Protein AF-A0A838PSE2-F1 (afdb_monomer_lite)

Structure (mmCIF, N/CA/C/O backbone):
data_AF-A0A838PSE2-F1
#
_entry.id   AF-A0A838PSE2-F1
#
loop_
_atom_site.group_PDB
_atom_site.id
_atom_site.type_symbol
_atom_site.label_atom_id
_atom_site.label_alt_id
_atom_site.label_comp_id
_atom_site.label_asym_id
_atom_site.label_entity_id
_atom_site.label_seq_id
_atom_site.pdbx_PDB_ins_code
_atom_site.Cartn_x
_atom_site.Cartn_y
_atom_site.Cartn_z
_atom_site.occupancy
_atom_site.B_iso_or_equiv
_atom_site.auth_seq_id
_atom_site.auth_comp_id
_atom_site.auth_asym_id
_atom_site.auth_atom_id
_atom_site.pdbx_PDB_model_num
ATOM 1 N N . THR A 1 1 ? -9.319 7.424 -13.915 1.00 86.25 1 THR A N 1
ATOM 2 C CA . THR A 1 1 ? -8.670 8.728 -14.151 1.00 86.25 1 THR A CA 1
ATOM 3 C C . THR A 1 1 ? -7.560 8.567 -15.158 1.00 86.25 1 THR A C 1
ATOM 5 O O . THR A 1 1 ? -6.851 7.574 -15.085 1.00 86.25 1 THR A O 1
ATOM 8 N N . GLU A 1 2 ? -7.413 9.503 -16.089 1.00 88.88 2 GLU A N 1
ATOM 9 C CA . GLU A 1 2 ? -6.312 9.519 -17.062 1.00 88.88 2 GLU A CA 1
ATOM 10 C C . GLU A 1 2 ? -5.085 10.245 -16.494 1.00 88.88 2 GLU A C 1
ATOM 12 O O . GLU A 1 2 ? -5.218 11.287 -15.852 1.00 88.88 2 GLU A O 1
ATOM 17 N N . ILE A 1 3 ? -3.897 9.669 -16.680 1.00 84.50 3 ILE A N 1
ATOM 18 C CA . ILE A 1 3 ? -2.606 10.174 -16.205 1.00 84.50 3 ILE A CA 1
ATOM 19 C C . ILE A 1 3 ? -1.562 9.912 -17.298 1.00 84.50 3 ILE A C 1
ATOM 21 O O . ILE A 1 3 ? -1.081 8.788 -17.459 1.00 84.50 3 ILE A O 1
ATOM 25 N N . GLY A 1 4 ? -1.198 10.953 -18.050 1.00 83.69 4 GLY A N 1
ATOM 26 C CA . GLY A 1 4 ? -0.350 10.798 -19.235 1.00 83.69 4 GLY A CA 1
ATOM 27 C C . GLY A 1 4 ? -1.018 9.872 -20.253 1.00 83.69 4 GLY A C 1
ATOM 28 O O . GLY A 1 4 ? -2.165 10.101 -20.618 1.00 83.69 4 GLY A O 1
ATOM 29 N N . ASP A 1 5 ? -0.333 8.791 -20.633 1.00 85.81 5 ASP A N 1
ATOM 30 C CA . ASP A 1 5 ? -0.838 7.818 -21.614 1.00 85.81 5 ASP A CA 1
ATOM 31 C C . ASP A 1 5 ? -1.526 6.604 -20.956 1.00 85.81 5 ASP A C 1
ATOM 33 O O . ASP A 1 5 ? -1.701 5.561 -21.589 1.00 85.81 5 ASP A O 1
ATOM 37 N N . TYR A 1 6 ? -1.894 6.713 -19.676 1.00 88.56 6 TYR A N 1
ATOM 38 C CA . TYR A 1 6 ? -2.521 5.635 -18.915 1.00 88.56 6 TYR A CA 1
ATOM 39 C C . TYR A 1 6 ? -3.868 6.048 -18.326 1.00 88.56 6 TYR A C 1
ATOM 41 O O . TYR A 1 6 ? -4.034 7.139 -17.792 1.00 88.56 6 TYR A O 1
ATOM 49 N N . VAL A 1 7 ? -4.813 5.117 -18.331 1.00 92.25 7 VAL A N 1
ATOM 50 C CA . VAL A 1 7 ? -6.034 5.144 -17.532 1.00 92.25 7 VAL A CA 1
ATOM 51 C C . VAL A 1 7 ? -5.787 4.320 -16.274 1.00 92.25 7 VAL A C 1
ATOM 53 O O . VAL A 1 7 ? -5.527 3.121 -16.351 1.00 92.25 7 VAL A O 1
ATOM 56 N N . VAL A 1 8 ? -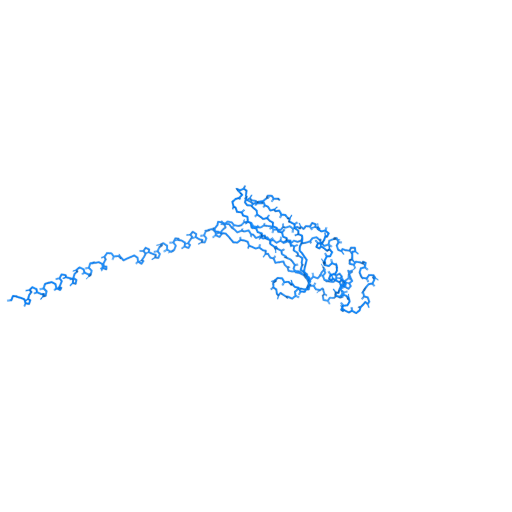5.894 4.959 -15.112 1.00 92.19 8 VAL A N 1
ATOM 57 C CA . VAL A 1 8 ? -5.807 4.323 -13.794 1.00 92.19 8 VAL A CA 1
ATOM 58 C C . VAL A 1 8 ? -7.203 4.213 -13.195 1.00 92.19 8 VAL A C 1
ATOM 60 O O . VAL A 1 8 ? -7.911 5.215 -13.043 1.00 92.19 8 VAL A O 1
ATOM 63 N N . THR A 1 9 ? -7.590 3.001 -12.818 1.00 93.56 9 THR A N 1
ATOM 64 C CA . THR A 1 9 ? -8.878 2.694 -12.197 1.00 93.56 9 THR A CA 1
ATOM 65 C C . THR A 1 9 ? -8.654 2.153 -10.793 1.00 93.56 9 THR A C 1
ATOM 67 O O . THR A 1 9 ? -8.035 1.105 -10.615 1.00 93.56 9 THR A O 1
ATOM 70 N N . TYR A 1 10 ? -9.189 2.851 -9.791 1.00 93.25 10 TYR A N 1
ATOM 71 C CA . TYR A 1 10 ? -9.231 2.348 -8.421 1.00 93.25 10 TYR A CA 1
ATOM 72 C C . TYR A 1 10 ? -10.256 1.220 -8.315 1.00 93.25 10 TYR A C 1
ATOM 74 O O . TYR A 1 10 ? -11.422 1.422 -8.649 1.00 93.25 10 TYR A O 1
ATOM 82 N N . ARG A 1 11 ? -9.807 0.024 -7.918 1.00 94.19 11 ARG A N 1
ATOM 83 C CA . ARG A 1 11 ? -10.651 -1.175 -7.841 1.00 94.19 11 ARG A CA 1
ATOM 84 C C . ARG A 1 11 ? -11.221 -1.360 -6.446 1.00 94.19 11 ARG A C 1
ATOM 86 O O . ARG A 1 11 ? -12.433 -1.436 -6.295 1.00 94.19 11 ARG A O 1
ATOM 93 N N . GLU A 1 12 ? -10.343 -1.443 -5.454 1.00 93.62 12 GLU A N 1
ATOM 94 C CA . GLU A 1 12 ? -10.715 -1.711 -4.065 1.00 93.62 12 GLU A CA 1
ATOM 95 C C . GLU A 1 12 ? -9.606 -1.272 -3.098 1.00 93.62 12 GLU A C 1
ATOM 97 O O . GLU A 1 12 ? -8.425 -1.283 -3.474 1.00 93.62 12 GLU A O 1
ATOM 102 N N . PRO A 1 13 ? -9.947 -0.894 -1.852 1.00 95.00 13 PRO A N 1
ATOM 103 C CA . PRO A 1 13 ? -8.965 -0.735 -0.791 1.00 95.00 13 PRO A CA 1
ATOM 104 C C . PRO A 1 13 ? -8.444 -2.098 -0.336 1.00 95.00 13 PRO A C 1
ATOM 106 O O . PRO A 1 13 ? -9.158 -3.100 -0.316 1.00 95.00 13 PRO A O 1
ATOM 109 N N . THR A 1 14 ? -7.216 -2.113 0.159 1.00 94.38 14 THR A N 1
ATOM 110 C CA . THR A 1 14 ? -6.662 -3.256 0.885 1.00 94.38 14 THR A CA 1
ATOM 111 C C . THR A 1 14 ? -6.369 -2.858 2.318 1.00 94.38 14 THR A C 1
ATOM 113 O O . THR A 1 14 ? -5.912 -1.745 2.574 1.00 94.38 14 THR A O 1
ATOM 116 N N . ALA A 1 15 ? -6.574 -3.782 3.246 1.00 94.19 15 ALA A N 1
ATOM 117 C CA . ALA A 1 15 ? -6.211 -3.610 4.642 1.00 94.19 15 ALA A CA 1
ATOM 118 C C . ALA A 1 15 ? -5.579 -4.909 5.144 1.00 94.19 15 ALA A C 1
ATOM 120 O O . ALA A 1 15 ? -6.105 -5.987 4.864 1.00 94.19 15 ALA A O 1
ATOM 121 N N . ARG A 1 16 ? -4.449 -4.813 5.843 1.00 93.38 16 ARG A N 1
ATOM 122 C CA . ARG A 1 16 ? -3.755 -5.953 6.451 1.00 93.38 16 ARG A CA 1
ATOM 123 C C . ARG A 1 16 ? -3.427 -5.650 7.902 1.00 93.38 16 ARG A C 1
ATOM 125 O O . ARG A 1 16 ? -3.192 -4.496 8.260 1.00 93.38 16 ARG A O 1
ATOM 132 N N . PHE A 1 17 ? -3.424 -6.700 8.712 1.00 93.81 17 PHE A N 1
ATOM 133 C CA . PHE A 1 17 ? -3.120 -6.647 10.133 1.00 93.81 17 PHE A CA 1
ATOM 134 C C . PHE A 1 17 ? -2.046 -7.686 10.445 1.00 93.81 17 PHE A C 1
ATOM 136 O O . PHE A 1 17 ? -2.265 -8.864 10.177 1.00 93.81 17 PHE A O 1
ATOM 143 N N . LEU A 1 18 ? -0.904 -7.244 10.980 1.00 91.75 18 LEU A N 1
ATOM 144 C CA . LEU A 1 18 ? 0.265 -8.084 11.298 1.00 91.75 18 LEU A CA 1
ATOM 145 C C . LEU A 1 18 ? 0.819 -8.910 10.111 1.00 91.75 18 LEU A C 1
ATOM 147 O O . LEU A 1 18 ? 1.479 -9.921 10.322 1.00 91.75 18 LEU A O 1
ATOM 151 N N . ASP A 1 19 ? 0.546 -8.487 8.875 1.00 91.00 19 ASP A N 1
ATOM 152 C CA . ASP A 1 19 ? 0.923 -9.180 7.631 1.00 91.00 19 ASP A CA 1
ATOM 153 C C . ASP A 1 19 ? 1.300 -8.147 6.558 1.00 91.00 19 ASP A C 1
ATOM 155 O O . ASP A 1 19 ? 0.662 -8.025 5.510 1.00 91.00 19 ASP A O 1
ATOM 159 N N . ASP A 1 20 ? 2.273 -7.285 6.854 1.00 90.06 20 ASP A N 1
ATOM 160 C CA . ASP A 1 20 ? 2.724 -6.292 5.883 1.00 90.06 20 ASP A CA 1
ATOM 161 C C . ASP A 1 20 ? 3.529 -6.958 4.751 1.00 90.06 20 ASP A C 1
ATOM 163 O O . ASP A 1 20 ? 4.348 -7.848 4.975 1.00 90.06 20 ASP A O 1
ATOM 167 N N . ARG A 1 21 ? 3.313 -6.521 3.502 1.00 84.50 21 ARG A N 1
ATOM 168 C CA . ARG A 1 21 ? 3.959 -7.130 2.319 1.00 84.50 21 ARG A CA 1
ATOM 169 C C . ARG A 1 21 ? 5.483 -6.953 2.330 1.00 84.50 21 ARG A C 1
ATOM 171 O O . ARG A 1 21 ? 6.199 -7.736 1.715 1.00 84.50 21 ARG A O 1
ATOM 178 N N . SER A 1 22 ? 5.956 -5.889 2.967 1.00 84.31 22 SER A N 1
ATOM 179 C CA . SER A 1 22 ? 7.355 -5.464 2.988 1.00 84.31 22 SER A CA 1
ATOM 180 C C . SER A 1 22 ? 8.197 -6.157 4.067 1.00 84.31 22 SER A C 1
ATOM 182 O O . SER A 1 22 ? 9.417 -6.011 4.052 1.00 84.31 22 SER A O 1
ATOM 184 N N . GLY A 1 23 ? 7.574 -6.905 4.983 1.00 87.50 23 GLY A N 1
ATOM 185 C CA . GLY A 1 23 ? 8.242 -7.536 6.119 1.00 87.50 23 GLY A CA 1
ATOM 186 C C . GLY A 1 23 ? 8.840 -6.539 7.118 1.00 87.50 23 GLY A C 1
ATOM 187 O O . GLY A 1 23 ? 9.831 -6.857 7.772 1.00 87.50 23 GLY A O 1
ATOM 188 N N . THR A 1 24 ? 8.286 -5.330 7.228 1.00 86.00 24 THR A N 1
ATOM 189 C CA . THR A 1 24 ? 8.789 -4.293 8.143 1.00 86.00 24 THR A CA 1
ATOM 190 C C . THR A 1 24 ? 8.328 -4.502 9.583 1.00 86.00 24 THR A C 1
ATOM 192 O O . THR A 1 24 ? 8.845 -3.852 10.490 1.00 86.00 24 THR A O 1
ATOM 195 N N . GLY A 1 25 ? 7.352 -5.387 9.809 1.00 89.56 25 GLY A N 1
ATOM 196 C CA . GLY A 1 25 ? 6.721 -5.588 11.110 1.00 89.56 25 GLY A CA 1
ATOM 197 C C . GLY A 1 25 ? 5.635 -4.552 11.400 1.00 89.56 25 GLY A C 1
ATOM 198 O O . GLY A 1 25 ? 5.321 -4.299 12.565 1.00 89.56 25 GLY A O 1
ATOM 199 N N . ALA A 1 26 ? 5.071 -3.924 10.362 1.00 91.50 26 ALA A N 1
ATOM 200 C CA . ALA A 1 26 ? 4.006 -2.947 10.539 1.00 91.50 26 ALA A CA 1
ATOM 201 C C . ALA A 1 26 ? 2.731 -3.636 11.055 1.00 91.50 26 ALA A C 1
ATOM 203 O O . ALA A 1 26 ? 2.240 -4.582 10.435 1.00 91.50 26 ALA A O 1
ATOM 204 N N . PRO A 1 27 ? 2.139 -3.167 12.169 1.00 92.38 27 PRO A N 1
ATOM 205 C CA . PRO A 1 27 ? 0.933 -3.787 12.698 1.00 92.38 27 PRO A CA 1
ATOM 206 C C . PRO A 1 27 ? -0.282 -3.576 11.796 1.00 92.38 27 PRO A C 1
ATOM 208 O O . PRO A 1 27 ? -1.166 -4.431 11.764 1.00 92.38 27 PRO A O 1
ATOM 211 N N . ILE A 1 28 ? -0.341 -2.457 11.069 1.00 94.12 28 ILE A N 1
ATOM 212 C CA . ILE A 1 28 ? -1.445 -2.132 10.168 1.00 94.12 28 ILE A CA 1
ATOM 213 C C . ILE A 1 28 ? -0.890 -1.626 8.842 1.00 94.12 28 ILE A C 1
ATOM 215 O O . ILE A 1 28 ? -0.058 -0.719 8.811 1.00 94.12 28 ILE A O 1
ATOM 219 N N . THR A 1 29 ? -1.431 -2.149 7.747 1.00 95.00 29 THR A N 1
ATOM 220 C CA . THR A 1 29 ? -1.131 -1.678 6.394 1.00 95.00 29 THR A CA 1
ATOM 221 C C . THR A 1 29 ? -2.428 -1.374 5.664 1.00 95.00 29 THR A C 1
ATOM 223 O O . THR A 1 29 ? -3.308 -2.229 5.565 1.00 95.00 29 THR A O 1
ATOM 226 N N . PHE A 1 30 ? -2.528 -0.176 5.099 1.00 95.00 30 PHE A N 1
ATOM 227 C CA . PHE A 1 30 ? -3.623 0.210 4.213 1.00 95.00 30 PHE A CA 1
ATOM 228 C C . PHE A 1 30 ? -3.097 0.445 2.809 1.00 95.00 30 PHE A C 1
ATOM 230 O O . PHE A 1 30 ? -2.027 1.011 2.626 1.00 95.00 30 PHE A O 1
ATOM 237 N N . GLY A 1 31 ? -3.846 0.033 1.800 1.00 94.31 31 GLY A N 1
ATOM 238 C CA . GLY A 1 31 ? -3.426 0.163 0.414 1.00 94.31 31 GLY A CA 1
ATOM 239 C C . GLY A 1 31 ? -4.600 0.164 -0.541 1.00 94.31 31 GLY A C 1
ATOM 240 O O . GLY A 1 31 ? -5.750 0.321 -0.132 1.00 94.31 31 GLY A O 1
ATOM 241 N N . ALA A 1 32 ? -4.297 -0.019 -1.815 1.00 95.12 32 ALA A N 1
ATOM 242 C CA . ALA A 1 32 ? -5.292 -0.066 -2.870 1.00 95.12 32 ALA A CA 1
ATOM 243 C C . ALA A 1 32 ? -4.861 -1.029 -3.969 1.00 95.12 32 ALA A C 1
ATOM 245 O O . ALA A 1 32 ? -3.672 -1.155 -4.244 1.00 95.12 32 ALA A O 1
ATOM 246 N N . VAL A 1 33 ? -5.835 -1.639 -4.638 1.00 94.88 33 VAL A N 1
ATOM 247 C CA . VAL A 1 33 ? -5.632 -2.330 -5.912 1.00 94.88 33 VAL A CA 1
ATOM 248 C C . VAL A 1 33 ? -6.027 -1.383 -7.036 1.00 94.88 33 VAL A C 1
ATOM 250 O O . VAL A 1 33 ? -7.151 -0.872 -7.079 1.00 94.88 33 VAL A O 1
ATOM 253 N N . LEU A 1 34 ? -5.094 -1.140 -7.949 1.00 94.56 34 LEU A N 1
ATOM 254 C CA . LEU A 1 34 ? -5.226 -0.190 -9.044 1.00 94.56 34 LEU A CA 1
ATOM 255 C C . LEU A 1 34 ? -5.003 -0.918 -10.357 1.00 94.56 34 LEU A C 1
ATOM 257 O O . LEU A 1 34 ? -3.992 -1.585 -10.545 1.00 94.56 34 LEU A O 1
ATOM 261 N N . ASP A 1 35 ? -5.957 -0.786 -11.263 1.00 94.31 35 ASP A N 1
ATOM 262 C CA . ASP A 1 35 ? -5.886 -1.350 -12.603 1.00 94.31 35 ASP A CA 1
ATOM 263 C C . ASP A 1 35 ? -5.430 -0.250 -13.558 1.00 94.31 35 ASP A C 1
ATOM 265 O O . ASP A 1 35 ? -6.092 0.784 -13.681 1.00 94.31 35 ASP A O 1
ATOM 269 N N . VAL A 1 36 ? -4.274 -0.444 -14.183 1.00 92.31 36 VAL A N 1
ATOM 270 C CA . VAL A 1 36 ? -3.650 0.531 -15.073 1.00 92.31 36 VAL A CA 1
ATOM 271 C C . VAL A 1 36 ? -3.668 -0.022 -16.484 1.00 92.31 36 VAL A C 1
ATOM 273 O O . VAL A 1 36 ? -3.222 -1.142 -16.735 1.00 92.31 36 VAL A O 1
ATOM 276 N N . ARG A 1 37 ? -4.173 0.776 -17.420 1.00 91.94 37 ARG A N 1
ATOM 277 C CA . ARG A 1 37 ? -4.247 0.427 -18.837 1.00 91.94 37 ARG A CA 1
ATOM 278 C C . ARG A 1 37 ? -3.712 1.571 -19.681 1.00 91.94 37 ARG A C 1
ATOM 280 O O . ARG A 1 37 ? -4.045 2.717 -19.403 1.00 91.94 37 ARG A O 1
ATOM 287 N N . ASN A 1 38 ? -2.926 1.290 -20.712 1.00 89.19 38 ASN A N 1
ATOM 288 C CA . ASN A 1 38 ? -2.546 2.318 -21.684 1.00 89.19 38 ASN A CA 1
ATOM 289 C C . ASN A 1 38 ? -3.784 2.809 -22.468 1.00 89.19 38 ASN A C 1
ATOM 291 O O . ASN A 1 38 ? -4.741 2.053 -22.652 1.00 89.19 38 ASN A O 1
ATOM 295 N N . LEU A 1 39 ? -3.785 4.053 -22.950 1.00 87.00 39 LEU A N 1
ATOM 296 C CA . LEU A 1 39 ? -4.849 4.588 -23.813 1.00 87.00 39 LEU A CA 1
ATOM 297 C C . LEU A 1 39 ? -5.076 3.743 -25.081 1.00 87.00 39 LEU A C 1
ATOM 299 O O . LEU A 1 39 ? -6.212 3.618 -25.531 1.00 87.00 39 LEU A O 1
ATOM 303 N N . ASN A 1 40 ? -4.027 3.102 -25.602 1.00 84.75 40 ASN A N 1
ATOM 304 C CA . ASN A 1 40 ? -4.094 2.218 -26.768 1.00 84.75 40 ASN A CA 1
ATOM 305 C C . ASN A 1 40 ? -4.701 0.838 -26.449 1.00 84.75 40 ASN A C 1
ATOM 307 O O . ASN A 1 40 ? -5.076 0.102 -27.358 1.00 84.75 40 ASN A O 1
ATOM 311 N N . GLY A 1 41 ? -4.809 0.478 -25.164 1.00 82.69 41 GLY A N 1
ATOM 312 C CA . GLY A 1 41 ? -5.412 -0.774 -24.695 1.00 82.69 41 GLY A CA 1
ATOM 313 C C . GLY A 1 41 ? -4.552 -2.036 -24.844 1.00 82.69 41 GLY A C 1
ATOM 314 O O . GLY A 1 41 ? -5.024 -3.118 -24.504 1.00 82.69 41 GLY A O 1
ATOM 315 N N . ASP A 1 42 ? -3.316 -1.908 -25.315 1.00 85.50 42 ASP A N 1
ATOM 316 C CA . ASP A 1 42 ? -2.349 -2.991 -25.530 1.00 85.50 42 ASP A CA 1
ATOM 317 C C . ASP A 1 42 ? -1.662 -3.456 -24.239 1.00 85.50 42 ASP A C 1
ATOM 319 O O . ASP A 1 42 ? -1.424 -4.649 -24.048 1.00 85.50 42 ASP A O 1
ATOM 323 N N . GLU A 1 43 ? -1.385 -2.528 -23.325 1.00 85.62 43 GLU A N 1
ATOM 324 C CA . GLU A 1 43 ? -0.780 -2.823 -22.030 1.00 85.62 43 GLU A CA 1
ATOM 325 C C . GLU A 1 43 ? -1.782 -2.671 -20.884 1.00 85.62 43 GLU A C 1
ATOM 327 O O . GLU A 1 43 ? -2.467 -1.650 -20.748 1.00 85.62 43 GLU A O 1
ATOM 332 N N . ARG A 1 44 ? -1.820 -3.685 -20.012 1.00 90.12 44 ARG A N 1
ATOM 333 C CA . ARG A 1 44 ? -2.577 -3.672 -18.760 1.00 90.12 44 ARG A CA 1
ATOM 334 C C . ARG A 1 44 ? -1.776 -4.318 -17.641 1.00 90.12 44 ARG A C 1
ATOM 336 O O . ARG A 1 44 ? -1.222 -5.402 -17.815 1.00 90.12 44 ARG A O 1
ATOM 343 N N . PHE A 1 45 ? -1.738 -3.667 -16.488 1.00 91.12 45 PHE A N 1
ATOM 344 C CA . PHE A 1 45 ? -1.070 -4.173 -15.295 1.00 91.12 45 PHE A CA 1
ATOM 345 C C . PHE A 1 45 ? -1.740 -3.646 -14.026 1.00 91.12 45 PHE A C 1
ATOM 347 O O . PHE A 1 45 ? -2.439 -2.635 -14.043 1.00 91.12 45 PHE A O 1
ATOM 354 N N . THR A 1 46 ? -1.506 -4.339 -12.916 1.00 93.56 46 THR A N 1
ATOM 355 C CA . THR A 1 46 ? -2.040 -3.962 -11.605 1.00 93.56 46 THR A CA 1
ATOM 356 C C . THR A 1 46 ? -0.943 -3.326 -10.763 1.00 93.56 46 THR A C 1
ATOM 358 O O . THR A 1 46 ? 0.157 -3.871 -10.691 1.00 93.56 46 THR A O 1
ATOM 361 N N . LEU A 1 47 ? -1.257 -2.214 -10.099 1.00 93.31 47 LEU A N 1
ATOM 362 C CA . LEU A 1 47 ? -0.438 -1.621 -9.044 1.00 93.31 47 LEU A CA 1
ATOM 363 C C . LEU A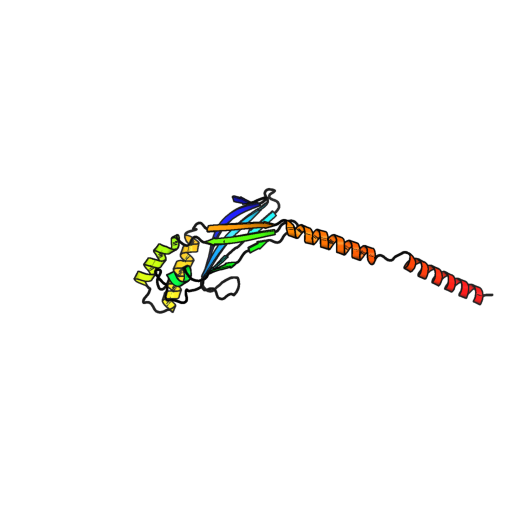 1 47 ? -1.137 -1.787 -7.695 1.00 93.31 47 LEU A C 1
ATOM 365 O O . LEU A 1 47 ? -2.355 -1.656 -7.587 1.00 93.31 47 LEU A O 1
ATOM 369 N N . ASN A 1 48 ? -0.358 -2.068 -6.662 1.00 94.94 48 ASN A N 1
ATOM 370 C CA . ASN A 1 48 ? -0.810 -2.360 -5.313 1.00 94.94 48 ASN A CA 1
ATOM 371 C C . ASN A 1 48 ? -0.066 -1.500 -4.279 1.00 94.94 48 ASN A C 1
ATOM 373 O O . ASN A 1 48 ? 0.560 -2.071 -3.375 1.00 94.94 48 ASN A O 1
ATOM 377 N N . PRO A 1 49 ? -0.081 -0.158 -4.401 1.00 95.00 49 PRO A N 1
ATOM 378 C CA . PRO A 1 49 ? 0.598 0.699 -3.443 1.00 95.00 49 PRO A CA 1
ATOM 379 C C . PRO A 1 49 ? -0.004 0.524 -2.051 1.00 95.00 49 PRO A C 1
ATOM 381 O O . PRO A 1 49 ? -1.206 0.274 -1.893 1.00 95.00 49 PRO A O 1
ATOM 384 N N . SER A 1 50 ? 0.831 0.691 -1.034 1.00 94.56 50 SER A N 1
ATOM 385 C CA . SER A 1 50 ? 0.404 0.584 0.354 1.00 94.56 50 SER A CA 1
ATOM 386 C C . SER A 1 50 ? 1.082 1.615 1.238 1.00 94.56 50 SER A C 1
ATOM 388 O O . SER A 1 50 ? 1.971 2.355 0.823 1.00 94.56 50 SER A O 1
ATOM 390 N N . ARG A 1 51 ? 0.582 1.707 2.460 1.00 94.38 51 ARG A N 1
ATOM 391 C CA . ARG A 1 51 ? 1.098 2.559 3.506 1.00 94.38 51 ARG A CA 1
ATOM 392 C C . ARG A 1 51 ? 1.025 1.814 4.826 1.00 94.38 51 ARG A C 1
ATOM 394 O O . ARG A 1 51 ? -0.058 1.411 5.261 1.00 94.38 51 ARG A O 1
ATOM 401 N N . ASN A 1 52 ? 2.181 1.646 5.437 1.00 94.25 52 ASN A N 1
ATOM 402 C CA . ASN A 1 52 ? 2.371 1.035 6.738 1.00 94.25 52 ASN A CA 1
ATOM 403 C C . ASN A 1 52 ? 2.166 2.057 7.858 1.00 94.25 52 ASN A C 1
ATOM 405 O O . ASN A 1 52 ? 2.596 3.206 7.744 1.00 94.25 52 ASN A O 1
ATOM 409 N N . TYR A 1 53 ? 1.526 1.631 8.946 1.00 92.69 53 TYR A N 1
ATOM 410 C CA . TYR A 1 53 ? 1.239 2.451 10.118 1.00 92.69 53 TYR A CA 1
ATOM 411 C C . TYR A 1 53 ? 1.748 1.781 11.393 1.00 92.69 53 TYR A C 1
ATOM 413 O O . TYR A 1 53 ? 1.513 0.593 11.625 1.00 92.69 53 TYR A O 1
ATOM 421 N N . TYR A 1 54 ? 2.396 2.574 12.241 1.00 90.50 54 TYR A N 1
ATOM 422 C CA . TYR A 1 54 ? 2.976 2.145 13.507 1.00 90.50 54 TYR A CA 1
ATOM 423 C C . TYR A 1 54 ? 2.287 2.839 14.680 1.00 90.50 54 TYR A C 1
ATOM 425 O O . TYR A 1 54 ? 1.697 3.911 14.546 1.00 90.50 54 TYR A O 1
ATOM 433 N N . ALA A 1 55 ? 2.338 2.206 15.851 1.00 88.88 55 ALA A N 1
ATOM 434 C CA . ALA A 1 55 ? 1.799 2.805 17.062 1.00 88.88 55 ALA A CA 1
ATOM 435 C C . ALA A 1 55 ? 2.624 4.030 17.470 1.00 88.88 55 ALA A C 1
ATOM 437 O O . ALA A 1 55 ? 3.850 3.965 17.512 1.00 88.88 55 ALA A O 1
ATOM 438 N N . ALA A 1 56 ? 1.948 5.115 17.845 1.00 85.00 56 ALA A N 1
ATOM 439 C CA . ALA A 1 56 ? 2.593 6.204 18.567 1.00 85.00 56 ALA A CA 1
ATOM 440 C C . ALA A 1 56 ? 3.207 5.689 19.885 1.00 85.00 56 ALA A C 1
ATOM 442 O O . ALA A 1 56 ? 2.595 4.878 20.590 1.00 85.00 56 ALA A O 1
ATOM 443 N N . SER A 1 57 ? 4.410 6.172 20.204 1.00 72.56 57 SER A N 1
ATOM 444 C CA . SER A 1 57 ? 5.173 5.821 21.408 1.00 72.56 57 SER A CA 1
ATOM 445 C C . SER A 1 57 ? 4.513 6.323 22.697 1.00 72.56 57 SER A C 1
ATOM 447 O O . SER A 1 57 ? 4.578 5.650 23.725 1.00 72.56 57 SER A O 1
ATOM 449 N N . GLU A 1 58 ? 3.818 7.459 22.640 1.00 68.69 58 GLU A N 1
ATOM 450 C CA . GLU A 1 58 ? 3.012 7.990 23.741 1.00 68.69 58 GLU A CA 1
ATOM 451 C C . GLU A 1 58 ? 1.548 7.549 23.602 1.00 68.69 58 GLU A C 1
ATOM 453 O O . GLU A 1 58 ? 1.000 7.531 22.501 1.00 68.69 58 GLU A O 1
ATOM 458 N N . GLY A 1 59 ? 0.918 7.163 24.720 1.00 61.47 59 GLY A N 1
ATOM 459 C CA . GLY A 1 59 ? -0.343 6.409 24.819 1.00 61.47 59 GLY A CA 1
ATOM 460 C C . GLY A 1 59 ? -1.570 6.958 24.073 1.00 61.47 59 GLY A C 1
ATOM 461 O O . GLY A 1 59 ? -2.535 7.392 24.691 1.00 61.47 59 GLY A O 1
ATOM 462 N N . GLY A 1 60 ? -1.572 6.873 22.741 1.00 60.75 60 GLY A N 1
ATOM 463 C CA . GLY A 1 60 ? -2.707 7.132 21.851 1.00 60.75 60 GLY A CA 1
ATOM 464 C C . GLY A 1 60 ? -3.149 8.576 21.674 1.00 60.75 60 GLY A C 1
ATOM 465 O O . GLY A 1 60 ? -4.027 8.830 20.842 1.00 60.75 60 GLY A O 1
ATOM 466 N N . GLY A 1 61 ? -2.545 9.516 22.404 1.00 69.06 61 GLY A N 1
ATOM 467 C CA . GLY A 1 61 ? -2.896 10.931 22.346 1.00 69.06 61 GLY A CA 1
ATOM 468 C C . GLY A 1 61 ? -4.416 11.157 22.465 1.00 69.06 61 GLY A C 1
ATOM 469 O O . GLY A 1 61 ? -5.112 10.385 23.131 1.00 69.06 61 GLY A O 1
ATOM 470 N N . PRO A 1 62 ? -4.990 12.164 21.781 1.00 71.00 62 PRO A N 1
ATOM 471 C CA . PRO A 1 62 ? -6.432 12.434 21.820 1.00 71.00 62 PRO A CA 1
ATOM 472 C C . PRO A 1 62 ? -7.294 11.339 21.163 1.00 71.00 62 PRO A C 1
ATOM 474 O O . PRO A 1 62 ? -8.523 11.411 21.210 1.00 71.00 62 PRO A O 1
ATOM 477 N N . MET A 1 63 ? -6.680 10.330 20.534 1.00 78.25 63 MET A N 1
ATOM 478 C CA . MET A 1 63 ? -7.366 9.259 19.811 1.00 78.25 63 MET A CA 1
ATOM 479 C C . MET A 1 63 ? -7.382 7.917 20.565 1.00 78.25 63 MET A C 1
ATOM 481 O O . MET A 1 63 ? -7.967 6.956 20.065 1.00 78.25 63 MET A O 1
ATOM 485 N N . GLY A 1 64 ? -6.810 7.861 21.773 1.00 87.25 64 GLY A N 1
ATOM 486 C CA . GLY A 1 64 ? -6.913 6.740 22.711 1.00 87.25 64 GLY A CA 1
ATOM 487 C C . GLY A 1 64 ? -6.198 5.453 22.279 1.00 87.25 64 GLY A C 1
ATOM 488 O O . GLY A 1 64 ? -5.483 5.411 21.276 1.00 87.25 64 GLY A O 1
ATOM 489 N N . THR A 1 65 ? -6.414 4.384 23.051 1.00 90.56 65 THR A N 1
ATOM 490 C CA . THR A 1 65 ? -5.750 3.074 22.924 1.00 90.56 65 THR A CA 1
ATOM 491 C C . THR A 1 65 ? -5.715 2.536 21.494 1.00 90.56 65 THR A C 1
ATOM 493 O O . THR A 1 65 ? -4.659 2.116 21.027 1.00 90.56 65 THR A O 1
ATOM 496 N N . PHE A 1 66 ? -6.839 2.582 20.772 1.00 91.56 66 PHE A N 1
ATOM 497 C CA . PHE A 1 66 ? -6.906 2.079 19.396 1.00 91.56 66 PHE A CA 1
ATOM 498 C C . PHE A 1 66 ? -6.403 3.096 18.369 1.00 91.56 66 PHE A C 1
ATOM 500 O O . PHE A 1 66 ? -5.771 2.719 17.385 1.00 91.56 66 PHE A O 1
ATOM 507 N N . GLY A 1 67 ? -6.641 4.390 18.594 1.00 89.75 67 GLY A N 1
ATOM 508 C CA . GLY A 1 67 ? -6.271 5.444 17.649 1.00 89.75 67 GLY A CA 1
ATOM 509 C C . GLY A 1 67 ? -4.761 5.647 17.505 1.00 89.75 67 GLY A C 1
ATOM 510 O O . GLY A 1 67 ? -4.305 6.120 16.463 1.00 89.75 67 GLY A O 1
ATOM 511 N N . ARG A 1 68 ? -3.974 5.198 18.491 1.00 90.12 68 ARG A N 1
ATOM 512 C CA . ARG A 1 68 ? -2.503 5.251 18.469 1.00 90.12 68 ARG A CA 1
ATOM 513 C C . ARG A 1 68 ? -1.872 4.625 17.224 1.00 90.12 68 ARG A C 1
ATOM 515 O O . ARG A 1 68 ? -0.810 5.064 16.808 1.00 90.12 68 ARG A O 1
ATOM 522 N N . PHE A 1 69 ? -2.518 3.612 16.643 1.00 90.19 69 PHE A N 1
ATOM 523 C CA . PHE A 1 69 ? -2.027 2.900 15.460 1.00 90.19 69 PHE A CA 1
ATOM 524 C C . PHE A 1 69 ? -2.370 3.598 14.139 1.00 90.19 69 PHE A C 1
ATOM 526 O O . PHE A 1 69 ? -1.879 3.192 13.098 1.00 90.19 69 PHE A O 1
ATOM 533 N N . PHE A 1 70 ? -3.215 4.630 14.162 1.00 89.06 70 PHE A N 1
ATOM 534 C CA . PHE A 1 70 ? -3.663 5.352 12.964 1.00 89.06 70 PHE A CA 1
ATOM 535 C C . PHE A 1 70 ? -3.073 6.763 12.870 1.00 89.06 70 PHE A C 1
ATOM 537 O O . PHE A 1 70 ? -3.098 7.368 11.800 1.00 89.06 70 PHE A O 1
ATOM 544 N N . GLN A 1 71 ? -2.560 7.288 13.988 1.00 82.06 71 GLN A N 1
ATOM 545 C CA . GLN A 1 71 ? -1.931 8.611 14.084 1.00 82.06 71 GLN A CA 1
ATOM 546 C C . GLN A 1 71 ? -0.421 8.566 14.330 1.00 82.06 71 GLN A C 1
ATOM 548 O O . GLN A 1 71 ? 0.204 9.622 14.392 1.00 82.06 71 GLN A O 1
ATOM 553 N N . GLY A 1 72 ? 0.156 7.379 14.522 1.00 79.44 72 GLY A N 1
ATOM 554 C CA . GLY A 1 72 ? 1.594 7.242 14.702 1.00 79.44 72 GLY A CA 1
ATOM 555 C C . GLY A 1 72 ? 2.372 7.450 13.404 1.00 79.44 72 GLY A C 1
ATOM 556 O O . GLY A 1 72 ? 1.875 7.992 12.409 1.00 79.44 72 GLY A O 1
ATOM 557 N N . GLU A 1 73 ? 3.621 7.002 13.418 1.00 83.06 73 GLU A N 1
ATOM 558 C CA . GLU A 1 73 ? 4.471 7.057 12.237 1.00 83.06 73 GLU A CA 1
ATOM 559 C C . GLU A 1 73 ? 3.889 6.214 11.104 1.00 83.06 73 GLU A C 1
ATOM 561 O O . GLU A 1 73 ? 3.244 5.183 11.313 1.00 83.06 73 GLU A O 1
ATOM 566 N N . SER A 1 74 ? 4.117 6.670 9.875 1.00 88.19 74 SER A N 1
ATOM 567 C CA . SER A 1 74 ? 3.689 5.941 8.690 1.00 88.19 74 SER A CA 1
ATOM 568 C C . SER A 1 74 ? 4.729 6.028 7.591 1.00 88.19 74 SER A C 1
ATOM 570 O O . SER A 1 74 ? 5.296 7.090 7.334 1.00 88.19 74 SER A O 1
ATOM 572 N N . THR A 1 75 ? 4.940 4.900 6.926 1.00 88.19 75 THR A N 1
ATOM 573 C CA . THR A 1 75 ? 5.818 4.775 5.760 1.00 88.19 75 THR A CA 1
ATOM 574 C C . THR A 1 75 ? 4.960 4.436 4.556 1.00 88.19 75 THR A C 1
ATOM 576 O O . THR A 1 75 ? 3.948 3.759 4.701 1.00 88.19 75 THR A O 1
ATOM 579 N N . THR A 1 76 ? 5.307 4.974 3.390 1.00 90.00 76 THR A N 1
ATOM 580 C CA . THR A 1 76 ? 4.569 4.718 2.152 1.00 90.00 76 THR A CA 1
ATOM 581 C C . THR A 1 76 ? 5.379 3.805 1.250 1.00 90.00 76 THR A C 1
ATOM 583 O O . THR A 1 76 ? 6.471 4.162 0.812 1.00 90.00 76 THR A O 1
ATOM 586 N N . GLU A 1 77 ? 4.804 2.658 0.926 1.00 88.38 77 GLU A N 1
ATOM 587 C CA . GLU A 1 77 ? 5.353 1.656 0.031 1.00 88.38 77 GLU A CA 1
ATOM 588 C C . GLU A 1 77 ? 4.821 1.922 -1.377 1.00 88.38 77 GLU A C 1
ATOM 590 O O . GLU A 1 77 ? 3.643 1.731 -1.700 1.00 88.38 77 GLU A O 1
ATOM 595 N N . VAL A 1 78 ? 5.722 2.428 -2.210 1.00 89.44 78 VAL A N 1
ATOM 596 C CA . VAL A 1 78 ? 5.449 2.751 -3.606 1.00 89.44 78 VAL A CA 1
ATOM 597 C C . VAL A 1 78 ? 5.440 1.460 -4.410 1.00 89.44 78 VAL A C 1
ATOM 599 O O . VAL A 1 78 ? 6.378 0.671 -4.304 1.00 89.44 78 VAL A O 1
ATOM 602 N N . ASP A 1 79 ? 4.414 1.263 -5.237 1.00 86.75 79 ASP A N 1
ATOM 603 C CA . ASP A 1 79 ? 4.438 0.192 -6.231 1.00 86.75 79 ASP A CA 1
ATOM 604 C C . ASP A 1 79 ? 4.903 0.735 -7.584 1.00 86.75 79 ASP A C 1
ATOM 606 O O . ASP A 1 79 ? 4.591 1.873 -7.960 1.00 86.75 79 ASP A O 1
ATOM 610 N N . VAL A 1 80 ? 5.686 -0.075 -8.292 1.00 85.25 80 VAL A N 1
ATOM 611 C CA . VAL A 1 80 ? 6.421 0.341 -9.487 1.00 85.25 80 VAL A CA 1
ATOM 612 C C . VAL A 1 80 ? 6.260 -0.690 -10.581 1.00 85.25 80 VAL A C 1
ATOM 614 O O . VAL A 1 80 ? 6.601 -1.862 -10.415 1.00 85.25 80 VAL A O 1
ATOM 617 N N . ARG A 1 81 ? 5.825 -0.228 -11.752 1.00 83.25 81 ARG A N 1
ATOM 618 C CA . ARG A 1 81 ? 5.926 -1.007 -12.979 1.00 83.25 81 ARG A CA 1
ATOM 619 C C . ARG A 1 81 ? 7.063 -0.472 -13.829 1.00 83.25 81 ARG A C 1
ATOM 621 O O . ARG A 1 81 ? 6.970 0.639 -14.346 1.00 83.25 81 ARG A O 1
ATOM 628 N N . TRP A 1 82 ? 8.089 -1.302 -13.987 1.00 75.75 82 TRP A N 1
ATOM 629 C CA . TRP A 1 82 ? 9.206 -1.048 -14.887 1.00 75.75 82 TRP A CA 1
ATOM 630 C C . TRP A 1 82 ? 8.840 -1.435 -16.321 1.00 75.75 82 TRP A C 1
ATOM 632 O O . TRP A 1 82 ? 8.290 -2.519 -16.547 1.00 75.75 82 TRP A O 1
ATOM 642 N N . GLY A 1 83 ? 9.162 -0.577 -17.283 1.00 70.31 83 GLY A N 1
ATOM 643 C CA . GLY A 1 83 ? 8.945 -0.811 -18.705 1.00 70.31 83 GLY A CA 1
ATOM 644 C C . GLY A 1 83 ? 10.130 -0.345 -19.546 1.00 70.31 83 GLY A C 1
ATOM 645 O O . GLY A 1 83 ? 10.878 0.552 -19.174 1.00 70.31 83 GLY A O 1
ATOM 646 N N . VAL A 1 84 ? 10.296 -0.931 -20.735 1.00 65.62 84 VAL A N 1
ATOM 647 C CA . VAL A 1 84 ? 11.392 -0.557 -21.655 1.00 65.62 84 VAL A CA 1
ATOM 648 C C . VAL A 1 84 ? 11.276 0.907 -22.099 1.00 65.62 84 VAL A C 1
ATOM 650 O O . VAL A 1 84 ? 12.282 1.560 -22.363 1.00 65.62 84 VAL A O 1
ATOM 653 N N . ARG A 1 85 ? 10.046 1.433 -22.181 1.00 64.94 85 ARG A N 1
ATOM 654 C CA . ARG A 1 85 ? 9.776 2.810 -22.618 1.00 64.94 85 ARG A CA 1
ATOM 655 C C . ARG A 1 85 ? 9.428 3.772 -21.485 1.00 64.94 85 ARG A C 1
ATOM 657 O O . ARG A 1 85 ? 9.752 4.950 -21.602 1.00 64.94 85 ARG A O 1
ATOM 664 N N . ARG A 1 86 ? 8.739 3.319 -20.435 1.00 71.56 86 ARG A N 1
ATOM 665 C CA . ARG A 1 86 ? 8.291 4.169 -19.324 1.00 71.56 86 ARG A CA 1
ATOM 666 C C . ARG A 1 86 ? 8.098 3.364 -18.056 1.00 71.56 86 ARG A C 1
ATOM 668 O O . ARG A 1 86 ? 7.639 2.227 -18.128 1.00 71.56 86 ARG A O 1
ATOM 675 N N . ASP A 1 87 ? 8.295 4.045 -16.935 1.00 82.62 87 ASP A N 1
ATOM 676 C CA . ASP A 1 87 ? 8.002 3.500 -15.618 1.00 82.62 87 ASP A CA 1
ATOM 677 C C . ASP A 1 87 ? 6.870 4.263 -14.951 1.00 82.62 87 ASP A C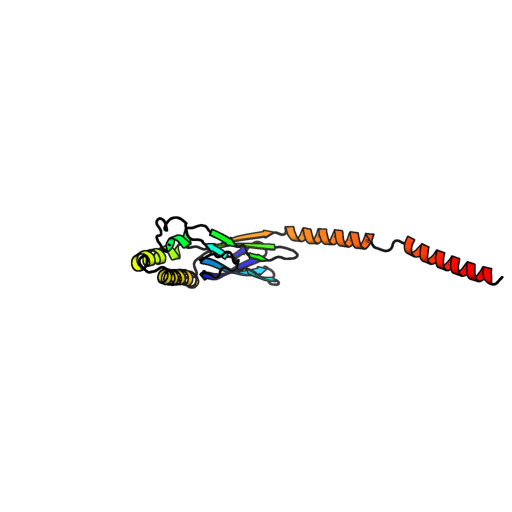 1
ATOM 679 O O . ASP A 1 87 ? 6.810 5.498 -15.005 1.00 82.62 87 ASP A O 1
ATOM 683 N N . VAL A 1 88 ? 5.983 3.511 -14.307 1.00 86.38 88 VAL A N 1
ATOM 684 C CA . VAL A 1 88 ? 4.870 4.057 -13.532 1.00 86.38 88 VAL A CA 1
ATOM 685 C C . VAL A 1 88 ? 5.125 3.771 -12.065 1.00 86.38 88 VAL A C 1
ATOM 687 O O . VAL A 1 88 ? 5.195 2.616 -11.655 1.00 86.38 88 VAL A O 1
ATOM 690 N N . TRP A 1 89 ? 5.242 4.842 -11.292 1.00 89.81 89 TRP A N 1
ATOM 691 C CA . TRP A 1 89 ? 5.434 4.818 -9.850 1.00 89.81 89 TRP A CA 1
ATOM 692 C C . TRP A 1 89 ? 4.178 5.349 -9.191 1.00 89.81 89 TRP A C 1
ATOM 694 O O . TRP A 1 89 ? 3.672 6.409 -9.580 1.00 89.81 89 TRP A O 1
ATOM 704 N N . MET A 1 90 ? 3.686 4.644 -8.180 1.00 92.25 90 MET A N 1
ATOM 705 C CA . MET A 1 90 ? 2.464 5.052 -7.512 1.00 92.25 90 MET A CA 1
ATOM 706 C C . MET A 1 90 ? 2.537 4.877 -6.007 1.00 92.25 90 MET A C 1
ATOM 708 O O . MET A 1 90 ? 2.930 3.835 -5.496 1.00 92.25 90 MET A O 1
ATOM 712 N N . ALA A 1 91 ? 2.118 5.922 -5.307 1.00 94.19 91 ALA A N 1
ATOM 713 C CA . ALA A 1 91 ? 1.995 5.973 -3.863 1.00 94.19 91 ALA A CA 1
ATOM 714 C C . ALA A 1 91 ? 0.535 6.245 -3.491 1.00 94.19 91 ALA A C 1
ATOM 716 O O . ALA A 1 91 ? -0.158 6.999 -4.181 1.00 94.19 91 ALA A O 1
ATOM 717 N N . VAL A 1 92 ? 0.078 5.667 -2.382 1.00 94.25 92 VAL A N 1
ATOM 718 C CA . VAL A 1 92 ? -1.286 5.851 -1.876 1.00 94.25 92 VAL A CA 1
ATOM 719 C C . VAL A 1 92 ? -1.277 6.552 -0.524 1.00 94.25 92 VAL A C 1
ATOM 721 O O . VAL A 1 92 ? -0.432 6.301 0.333 1.00 94.25 92 VAL A O 1
ATOM 724 N N . GLN A 1 93 ? -2.255 7.426 -0.325 1.00 93.75 93 GLN A N 1
ATOM 725 C CA . GLN A 1 93 ? -2.605 8.020 0.951 1.00 93.75 93 GLN A CA 1
ATOM 726 C C . GLN A 1 93 ? -4.069 7.674 1.275 1.00 93.75 93 GLN A C 1
ATOM 728 O O . GLN A 1 93 ? -4.989 8.335 0.783 1.00 93.75 93 GLN A O 1
ATOM 733 N N . PRO A 1 94 ? -4.280 6.615 2.075 1.00 92.06 94 PRO A N 1
ATOM 734 C CA . PRO A 1 94 ? -5.590 6.179 2.560 1.00 92.06 94 PRO A CA 1
ATOM 735 C C . PRO A 1 94 ? -6.340 7.290 3.313 1.00 92.06 94 PRO A C 1
ATOM 737 O O . PRO A 1 94 ? -5.747 7.943 4.176 1.00 92.06 94 PRO A O 1
ATOM 740 N N . ASP A 1 95 ? -7.641 7.483 3.055 1.00 90.50 95 ASP A N 1
ATOM 741 C CA . ASP A 1 95 ? -8.473 8.359 3.892 1.00 90.50 95 ASP A CA 1
ATOM 742 C C . ASP A 1 95 ? -8.980 7.617 5.135 1.00 90.50 95 ASP A C 1
ATOM 744 O O . ASP A 1 95 ? -9.897 6.797 5.076 1.00 90.50 95 ASP A O 1
ATOM 748 N N . LEU A 1 96 ? -8.394 7.930 6.289 1.00 90.69 96 LEU A N 1
ATOM 749 C CA . LEU A 1 96 ? -8.742 7.306 7.566 1.00 90.69 96 LEU A CA 1
ATOM 750 C C . LEU A 1 96 ? -9.894 8.009 8.300 1.00 90.69 96 LEU A C 1
ATOM 752 O O . LEU A 1 96 ? -10.258 7.594 9.402 1.00 90.69 96 LEU A O 1
ATOM 756 N N . ARG A 1 97 ? -10.500 9.058 7.727 1.00 90.31 97 ARG A N 1
ATOM 757 C CA . ARG A 1 97 ? -11.592 9.803 8.380 1.00 90.31 97 ARG A CA 1
ATOM 758 C C . ARG A 1 97 ? -12.788 8.913 8.703 1.00 90.31 97 ARG A C 1
ATOM 760 O O . ARG A 1 97 ? -13.389 9.067 9.766 1.00 90.31 97 ARG A O 1
ATOM 767 N N . ALA A 1 98 ? -13.071 7.933 7.844 1.00 89.00 98 ALA A N 1
ATOM 768 C CA . ALA A 1 98 ? -14.119 6.937 8.062 1.00 89.00 98 ALA A CA 1
ATOM 769 C C . ALA A 1 98 ? -13.904 6.105 9.343 1.00 89.00 98 ALA A C 1
ATOM 771 O O . ALA A 1 98 ? -14.867 5.629 9.942 1.00 89.00 98 ALA A O 1
ATOM 772 N N . LEU A 1 99 ? -12.657 5.972 9.814 1.00 91.56 99 LEU A N 1
ATOM 773 C CA . LEU A 1 99 ? -12.315 5.198 11.008 1.00 91.56 99 LEU A CA 1
ATOM 774 C C . LEU A 1 99 ? -12.408 6.003 12.308 1.00 91.56 99 LEU A C 1
ATOM 776 O O . LEU A 1 99 ? -12.441 5.403 13.379 1.00 91.56 99 LEU A O 1
ATOM 780 N N . ILE A 1 100 ? -12.535 7.335 12.253 1.00 91.69 100 ILE A N 1
ATOM 781 C CA . ILE A 1 100 ? -12.588 8.182 13.459 1.00 91.69 100 ILE A CA 1
ATOM 782 C C . ILE A 1 100 ? -13.754 7.779 14.374 1.00 91.69 100 ILE A C 1
ATOM 784 O O . ILE A 1 100 ? -13.571 7.639 15.584 1.00 91.69 100 ILE A O 1
ATOM 788 N N . GLY A 1 101 ? -14.950 7.587 13.813 1.00 92.88 101 GLY A N 1
ATOM 789 C CA . GLY A 1 101 ? -16.132 7.149 14.564 1.00 92.88 101 GLY A CA 1
ATOM 790 C C . GLY A 1 101 ? -15.957 5.757 15.193 1.00 92.88 101 GLY A C 1
ATOM 791 O O . GLY A 1 101 ? -16.075 5.635 16.413 1.00 92.88 101 GLY A O 1
ATOM 792 N N . PRO A 1 102 ? -15.626 4.721 14.397 1.00 93.44 102 PRO A N 1
ATOM 793 C CA . PRO A 1 102 ? -15.342 3.372 14.892 1.00 93.44 102 PRO A CA 1
ATOM 794 C C . PRO A 1 102 ? -14.265 3.315 15.981 1.00 93.44 102 PRO A C 1
ATOM 796 O O . PRO A 1 102 ? -14.452 2.632 16.984 1.00 93.44 102 PRO A O 1
ATOM 799 N N . ILE A 1 103 ? -13.171 4.067 15.829 1.00 93.69 103 ILE A N 1
ATOM 800 C CA . ILE A 1 103 ? -12.089 4.144 16.821 1.00 93.69 103 ILE A CA 1
ATOM 801 C C . ILE A 1 103 ? -12.599 4.750 18.133 1.00 93.69 103 ILE A C 1
ATOM 803 O O . ILE A 1 103 ? -12.333 4.210 19.206 1.00 93.69 103 ILE A O 1
ATOM 807 N N . LYS A 1 104 ? -13.368 5.848 18.077 1.00 94.25 104 LYS A N 1
ATOM 808 C CA . LYS A 1 104 ? -13.968 6.461 19.276 1.00 94.25 104 LYS A CA 1
ATOM 809 C C . LYS A 1 104 ? -14.894 5.492 20.009 1.00 94.25 104 LYS A C 1
ATOM 811 O O . LYS A 1 104 ? -14.825 5.393 21.233 1.00 94.25 104 LYS A O 1
ATOM 816 N N . GLU A 1 105 ? -15.727 4.762 19.272 1.00 94.75 105 GLU A N 1
ATOM 817 C CA . GLU A 1 105 ? -16.600 3.740 19.850 1.00 94.75 105 GLU A CA 1
ATOM 818 C C . GLU A 1 105 ? -15.796 2.611 20.502 1.00 94.75 105 GLU A C 1
ATOM 820 O O . GLU A 1 105 ? -16.083 2.216 21.633 1.00 94.75 105 GLU A O 1
ATOM 825 N N . ALA A 1 106 ? -14.764 2.124 19.811 1.00 94.69 106 ALA A N 1
ATOM 826 C CA . ALA A 1 106 ? -13.912 1.063 20.317 1.00 94.69 106 ALA A CA 1
ATOM 827 C C . ALA A 1 106 ? -13.198 1.480 21.604 1.00 94.69 106 ALA A C 1
ATOM 829 O O . ALA A 1 106 ? -13.210 0.731 22.576 1.00 94.69 106 ALA A O 1
ATOM 830 N N . ASN A 1 107 ? -12.660 2.701 21.666 1.00 94.50 107 ASN A N 1
ATOM 831 C CA . ASN A 1 107 ? -12.063 3.222 22.894 1.00 94.50 107 ASN A CA 1
ATOM 832 C C . ASN A 1 107 ? -13.079 3.256 24.042 1.00 94.50 107 ASN A C 1
ATOM 834 O O . ASN A 1 107 ? -12.776 2.813 25.144 1.00 94.50 107 ASN A O 1
ATOM 838 N N . ARG A 1 108 ? -14.302 3.731 23.784 1.00 94.50 108 ARG A N 1
ATOM 839 C CA . ARG A 1 108 ? -15.342 3.829 24.813 1.00 94.50 108 ARG A CA 1
ATOM 840 C C . ARG A 1 108 ? -15.740 2.468 25.391 1.00 94.50 108 ARG A C 1
ATOM 842 O O . ARG A 1 108 ? -16.000 2.384 26.586 1.00 94.50 108 ARG A O 1
ATOM 849 N N . ARG A 1 109 ? -15.827 1.426 24.559 1.00 95.88 109 ARG A N 1
ATOM 850 C CA . ARG A 1 109 ? -16.337 0.105 24.978 1.00 95.88 109 ARG A CA 1
ATOM 851 C C . ARG A 1 109 ? -15.254 -0.895 25.355 1.00 95.88 109 ARG A C 1
ATOM 853 O O . ARG A 1 109 ? -15.515 -1.791 26.149 1.00 95.88 109 ARG A O 1
ATOM 860 N N . PHE A 1 110 ? -14.071 -0.776 24.761 1.00 96.12 110 PHE A N 1
ATOM 861 C CA . PHE A 1 110 ? -13.092 -1.862 24.724 1.00 96.12 110 PHE A CA 1
ATOM 862 C C . PHE A 1 110 ? -11.678 -1.450 25.151 1.00 96.12 110 PHE A C 1
ATOM 864 O O . PHE A 1 110 ? -10.795 -2.304 25.184 1.00 96.12 110 PHE A O 1
ATOM 871 N N . ALA A 1 111 ? -11.432 -0.185 25.517 1.00 91.69 111 ALA A N 1
ATOM 872 C CA . ALA A 1 111 ? -10.093 0.257 25.930 1.00 91.69 111 ALA A CA 1
ATOM 873 C C . ALA A 1 111 ? -9.572 -0.439 27.200 1.00 91.69 111 ALA A C 1
ATOM 875 O O . ALA A 1 111 ? -8.363 -0.548 27.371 1.00 91.69 111 ALA A O 1
ATOM 876 N N . GLY A 1 112 ? -10.466 -0.907 28.078 1.00 92.62 112 GLY A N 1
ATOM 877 C CA . GLY A 1 112 ? -10.103 -1.622 29.306 1.00 92.62 112 GLY A CA 1
ATOM 878 C C . GLY A 1 112 ? -9.874 -3.125 29.130 1.00 92.62 112 GLY A C 1
ATOM 879 O O . GLY A 1 112 ? -9.577 -3.805 30.107 1.00 92.62 112 GLY A O 1
ATOM 880 N N . LEU A 1 113 ? -10.047 -3.667 27.919 1.00 93.81 113 LEU A N 1
ATOM 881 C CA . LEU A 1 113 ? -9.858 -5.097 27.676 1.00 93.81 113 LEU A CA 1
ATOM 882 C C . LEU A 1 113 ? -8.374 -5.498 27.750 1.00 93.81 113 LEU A C 1
ATOM 884 O O . LEU A 1 113 ? -7.507 -4.658 27.502 1.00 93.81 113 LEU A O 1
ATOM 888 N N . PRO A 1 114 ? -8.064 -6.783 28.004 1.00 95.00 114 PRO A N 1
ATOM 889 C CA . PRO A 1 114 ? -6.715 -7.317 27.838 1.00 95.00 114 PRO A CA 1
ATOM 890 C C . PRO A 1 114 ? -6.176 -7.092 26.418 1.00 95.00 114 PRO A C 1
ATOM 892 O O . PRO A 1 114 ? -6.944 -7.069 25.453 1.00 95.00 114 PRO A O 1
ATOM 895 N N . GLY A 1 115 ? -4.852 -6.976 26.275 1.00 89.69 115 GLY A N 1
ATOM 896 C CA . GLY A 1 115 ? -4.200 -6.640 25.000 1.00 89.69 115 GLY A CA 1
ATOM 897 C C . GLY A 1 115 ? -4.558 -7.570 23.832 1.00 89.69 115 GLY A C 1
ATOM 898 O O . GLY A 1 115 ? -4.738 -7.103 22.711 1.00 89.69 115 GLY A O 1
ATOM 899 N N . GLU A 1 116 ? -4.754 -8.863 24.089 1.00 92.81 116 GLU A N 1
ATOM 900 C CA . GLU A 1 116 ? -5.175 -9.840 23.072 1.00 92.81 116 GLU A CA 1
ATOM 901 C C . GLU A 1 116 ? -6.572 -9.530 22.516 1.00 92.81 116 GLU A C 1
ATOM 903 O O . GLU A 1 116 ? -6.796 -9.530 21.305 1.00 92.81 116 GLU A O 1
ATOM 908 N N . ALA A 1 117 ? -7.514 -9.178 23.392 1.00 94.25 117 ALA A N 1
ATOM 909 C CA . ALA A 1 117 ? -8.855 -8.784 22.982 1.00 94.25 117 ALA A CA 1
ATOM 910 C C . ALA A 1 117 ? -8.853 -7.409 22.292 1.00 94.25 117 ALA A C 1
ATOM 912 O O . ALA A 1 117 ? -9.610 -7.193 21.346 1.00 94.25 117 ALA A O 1
ATOM 913 N N . GLN A 1 118 ? -7.960 -6.496 22.693 1.00 93.44 118 GLN A N 1
ATOM 914 C CA . GLN A 1 118 ? -7.740 -5.249 21.956 1.00 93.44 118 GLN A CA 1
ATOM 915 C C . GLN A 1 118 ? -7.224 -5.518 20.533 1.00 93.44 118 GLN A C 1
ATOM 917 O O . GLN A 1 118 ? -7.676 -4.867 19.594 1.00 93.44 118 GLN A O 1
ATOM 922 N N . ALA A 1 119 ? -6.338 -6.499 20.335 1.00 93.00 119 ALA A N 1
ATOM 923 C CA . ALA A 1 119 ? -5.857 -6.865 19.003 1.00 93.00 119 ALA A CA 1
ATOM 924 C C . ALA A 1 119 ? -6.998 -7.347 18.089 1.00 93.00 119 ALA A C 1
ATOM 926 O O . ALA A 1 119 ? -7.053 -6.952 16.926 1.00 93.00 119 ALA A O 1
ATOM 927 N N . LEU A 1 120 ? -7.959 -8.112 18.619 1.00 95.06 120 LEU A N 1
ATOM 928 C CA . LEU A 1 120 ? -9.156 -8.526 17.872 1.00 95.06 120 LEU A CA 1
ATOM 929 C C . LEU A 1 120 ? -10.042 -7.335 17.482 1.00 95.06 120 LEU A C 1
ATOM 931 O O . LEU A 1 120 ? -10.514 -7.252 16.347 1.00 95.06 120 LEU A O 1
ATOM 935 N N . VAL A 1 121 ? -10.246 -6.386 18.400 1.00 95.69 121 VAL A N 1
ATOM 936 C CA . VAL A 1 121 ? -10.998 -5.152 18.117 1.00 95.69 121 VAL A CA 1
ATOM 937 C C . VAL A 1 121 ? -10.285 -4.316 17.055 1.00 95.69 121 VAL A C 1
ATOM 939 O O . VAL A 1 121 ? -10.925 -3.810 16.133 1.00 95.69 121 VAL A O 1
ATOM 942 N N . LEU A 1 122 ? -8.959 -4.203 17.141 1.00 94.50 122 LEU A N 1
ATOM 943 C CA . LEU A 1 122 ? -8.152 -3.489 16.161 1.00 94.50 122 LEU A CA 1
ATOM 944 C C . LEU A 1 122 ? -8.242 -4.144 14.776 1.00 94.50 122 LEU A C 1
ATOM 946 O O . LEU A 1 122 ? -8.509 -3.447 13.798 1.00 94.50 122 LEU A O 1
ATOM 950 N N . ALA A 1 123 ? -8.121 -5.471 14.698 1.00 94.94 123 ALA A N 1
ATOM 951 C CA . ALA A 1 123 ? -8.300 -6.227 13.461 1.00 94.94 123 ALA A CA 1
ATOM 952 C C . ALA A 1 123 ? -9.692 -6.001 12.846 1.00 94.94 123 ALA A C 1
ATOM 954 O O . ALA A 1 123 ? -9.813 -5.822 11.635 1.00 94.94 123 ALA A O 1
ATOM 955 N N . ALA A 1 124 ? -10.743 -5.918 13.669 1.00 95.06 124 ALA A N 1
ATOM 956 C CA . ALA A 1 124 ? -12.093 -5.614 13.198 1.00 95.06 124 ALA A CA 1
ATOM 957 C C . ALA A 1 124 ? -12.226 -4.187 12.627 1.00 95.06 124 ALA A C 1
ATOM 959 O O . ALA A 1 124 ? -12.923 -3.988 11.630 1.00 95.06 124 ALA A O 1
ATOM 960 N N . ILE A 1 125 ? -11.548 -3.191 13.214 1.00 94.44 125 ILE A N 1
ATOM 961 C CA . ILE A 1 125 ? -11.502 -1.818 12.674 1.00 94.44 125 ILE A CA 1
ATOM 962 C C . ILE A 1 125 ? -10.783 -1.798 11.319 1.00 94.44 125 ILE A C 1
ATOM 964 O O . ILE A 1 125 ? -11.257 -1.161 10.378 1.00 94.44 125 ILE A O 1
ATOM 968 N N . VAL A 1 126 ? -9.660 -2.512 11.208 1.00 94.50 126 VAL A N 1
ATOM 969 C CA . VAL A 1 126 ? -8.884 -2.631 9.964 1.00 94.50 126 VAL A CA 1
ATOM 970 C C . VAL A 1 126 ? -9.710 -3.313 8.870 1.00 94.50 126 VAL A C 1
ATOM 972 O O . VAL A 1 126 ? -9.801 -2.800 7.757 1.00 94.50 126 VAL A O 1
ATOM 975 N N . GLU A 1 127 ? -10.392 -4.414 9.184 1.00 93.44 127 GLU A N 1
ATOM 976 C CA . GLU A 1 127 ? -11.266 -5.115 8.234 1.00 93.44 127 GLU A CA 1
ATOM 977 C C . GLU A 1 127 ? -12.459 -4.252 7.796 1.00 93.44 127 GLU A C 1
ATOM 979 O O . GLU A 1 127 ? -12.895 -4.317 6.645 1.00 93.44 127 GLU A O 1
ATOM 984 N N . ARG A 1 128 ? -12.970 -3.387 8.676 1.00 92.38 128 ARG A N 1
ATOM 985 C CA . ARG A 1 128 ? -14.028 -2.440 8.315 1.00 92.38 128 ARG A CA 1
ATOM 986 C C . ARG A 1 128 ? -13.578 -1.446 7.244 1.00 92.38 128 ARG A C 1
ATOM 988 O O . ARG A 1 128 ? -14.342 -1.196 6.315 1.00 92.38 128 ARG A O 1
ATOM 995 N N . TYR A 1 129 ? -12.347 -0.933 7.325 1.00 91.38 129 TYR A N 1
ATOM 996 C CA . TYR A 1 129 ? -11.785 -0.058 6.285 1.00 91.38 129 TYR A CA 1
ATOM 997 C C . TYR A 1 129 ? -11.860 -0.705 4.896 1.00 91.38 129 TYR A C 1
ATOM 999 O O . TYR A 1 129 ? -12.230 -0.056 3.921 1.00 91.38 129 TYR A O 1
ATOM 1007 N N . ARG A 1 130 ? -11.551 -2.007 4.819 1.00 90.19 130 ARG A N 1
ATOM 1008 C CA . ARG A 1 130 ? -11.582 -2.778 3.571 1.00 90.19 130 ARG A CA 1
ATOM 1009 C C . ARG A 1 130 ? -12.989 -2.871 2.973 1.00 90.19 130 ARG A C 1
ATOM 1011 O O . ARG A 1 130 ? -13.128 -2.900 1.757 1.00 90.19 130 ARG A O 1
ATOM 1018 N N . ARG A 1 131 ? -14.029 -2.925 3.810 1.00 89.38 131 ARG A N 1
ATOM 1019 C CA . ARG A 1 131 ? -15.428 -3.071 3.365 1.00 89.38 131 ARG A CA 1
ATOM 1020 C C . ARG A 1 131 ? -16.080 -1.745 2.992 1.00 89.38 131 ARG A C 1
ATOM 1022 O O . ARG A 1 131 ? -16.821 -1.694 2.017 1.00 89.38 131 ARG A O 1
ATOM 1029 N N . ASP A 1 132 ? -15.776 -0.680 3.727 1.00 83.94 132 ASP A N 1
ATOM 1030 C CA . ASP A 1 132 ? -16.437 0.622 3.563 1.00 83.94 132 ASP A CA 1
ATOM 1031 C C . ASP A 1 132 ? -15.914 1.423 2.341 1.00 83.94 132 ASP A C 1
ATOM 1033 O O . ASP A 1 132 ? -16.386 2.528 2.092 1.00 83.94 132 ASP A O 1
ATOM 1037 N N . THR A 1 133 ? -14.970 0.871 1.557 1.00 73.81 133 THR A N 1
ATOM 1038 C CA . THR A 1 133 ? -14.407 1.439 0.305 1.00 73.81 133 THR A CA 1
ATOM 1039 C C . THR A 1 133 ? -14.182 2.960 0.345 1.00 73.81 133 THR A C 1
ATOM 1041 O O . THR A 1 133 ? -14.702 3.692 -0.503 1.00 73.81 133 THR A O 1
ATOM 1044 N N . PRO A 1 134 ? -13.421 3.480 1.325 1.00 82.88 134 PRO A N 1
ATOM 1045 C CA . PRO A 1 134 ? -13.202 4.914 1.430 1.00 82.88 134 PRO A CA 1
ATOM 1046 C C . PRO A 1 134 ? -12.358 5.434 0.262 1.00 82.88 134 PRO A C 1
ATOM 1048 O O . PRO A 1 134 ? -11.597 4.699 -0.382 1.00 82.88 134 PRO A O 1
ATOM 1051 N N . SER A 1 135 ? -12.485 6.735 0.002 1.00 85.56 135 SER A N 1
ATOM 1052 C CA . SER A 1 135 ? -11.624 7.434 -0.946 1.00 85.56 135 SER A CA 1
ATOM 1053 C C . SER A 1 135 ? -10.155 7.341 -0.526 1.00 85.56 135 SER A C 1
ATOM 1055 O O . SER A 1 135 ? -9.825 7.280 0.656 1.00 85.56 135 SER A O 1
ATOM 1057 N N . ALA A 1 136 ? -9.254 7.370 -1.500 1.00 90.50 136 ALA A N 1
ATOM 1058 C CA . ALA A 1 136 ? -7.822 7.449 -1.259 1.00 90.50 136 ALA A CA 1
ATOM 1059 C C . ALA A 1 136 ? -7.203 8.460 -2.223 1.00 90.50 136 ALA A C 1
ATOM 1061 O O . ALA A 1 136 ? -7.649 8.610 -3.363 1.00 90.50 136 ALA A O 1
ATOM 1062 N N . THR A 1 137 ? -6.178 9.160 -1.753 1.00 91.25 137 THR A N 1
ATOM 1063 C CA . THR A 1 137 ? -5.402 10.081 -2.581 1.00 91.25 137 THR A CA 1
ATOM 1064 C C . THR A 1 137 ? -4.222 9.326 -3.166 1.00 91.25 137 THR A C 1
ATOM 1066 O O . THR A 1 137 ? -3.492 8.652 -2.443 1.00 91.25 137 THR A O 1
ATOM 1069 N N . PHE A 1 138 ? -4.002 9.455 -4.469 1.00 91.50 138 PHE A N 1
ATOM 1070 C CA . PHE A 1 138 ? -2.910 8.777 -5.161 1.00 91.50 138 PHE A CA 1
ATOM 1071 C C . PHE A 1 138 ? -1.907 9.794 -5.682 1.00 91.50 138 PHE A C 1
ATOM 1073 O O . PHE A 1 138 ? -2.284 10.791 -6.299 1.00 91.50 138 PHE A O 1
ATOM 1080 N N . ARG A 1 139 ? -0.620 9.524 -5.471 1.00 90.69 139 ARG A N 1
ATOM 1081 C CA . ARG A 1 139 ? 0.465 10.263 -6.112 1.00 90.69 139 ARG A CA 1
ATOM 1082 C C . ARG A 1 139 ? 1.092 9.364 -7.161 1.00 90.69 139 ARG A C 1
ATOM 1084 O O . ARG A 1 139 ? 1.619 8.307 -6.831 1.00 90.69 139 ARG A O 1
ATOM 1091 N N . THR A 1 140 ? 1.031 9.806 -8.410 1.00 88.75 140 THR A N 1
ATOM 1092 C CA . THR A 1 140 ? 1.512 9.039 -9.562 1.00 88.75 140 THR A CA 1
ATOM 1093 C C . THR A 1 140 ? 2.638 9.793 -10.243 1.00 88.75 140 THR A C 1
ATOM 1095 O O . THR A 1 140 ? 2.538 11.003 -10.439 1.00 88.75 140 THR A O 1
ATOM 1098 N N . LEU A 1 141 ? 3.698 9.081 -10.612 1.00 86.94 141 LEU A N 1
ATOM 1099 C CA . LEU A 1 141 ? 4.797 9.603 -11.413 1.00 86.94 141 LEU A CA 1
ATOM 1100 C C . LEU A 1 141 ? 5.009 8.672 -12.605 1.00 86.94 141 LEU A C 1
ATOM 1102 O O . LEU A 1 141 ? 5.238 7.476 -12.435 1.00 86.94 141 LEU A O 1
ATOM 1106 N N . VAL A 1 142 ? 4.933 9.233 -13.809 1.00 84.62 142 VAL A N 1
ATOM 1107 C CA . VAL A 1 142 ? 5.233 8.523 -15.055 1.00 84.62 142 VAL A CA 1
ATOM 1108 C C . VAL A 1 142 ? 6.535 9.093 -15.596 1.00 84.62 142 VAL A C 1
ATOM 1110 O O . VAL A 1 142 ? 6.575 10.254 -16.002 1.00 84.62 142 VAL A O 1
ATOM 1113 N N . SER A 1 143 ? 7.608 8.301 -15.572 1.00 81.00 143 SER A N 1
ATOM 1114 C CA . SER A 1 143 ? 8.939 8.755 -15.988 1.00 81.00 143 SER A CA 1
ATOM 1115 C C . SER A 1 143 ? 9.388 8.051 -17.273 1.00 81.00 143 SER A C 1
ATOM 1117 O O . SER A 1 143 ? 9.510 6.825 -17.282 1.00 81.00 143 SER A O 1
ATOM 1119 N N . PRO A 1 144 ? 9.665 8.787 -18.367 1.00 77.50 144 PRO A N 1
ATOM 1120 C CA . PRO A 1 144 ? 10.218 8.218 -19.598 1.00 77.50 144 PRO A CA 1
ATOM 1121 C C . PRO A 1 144 ? 11.749 8.069 -19.569 1.00 77.50 144 PRO A C 1
ATOM 1123 O O . PRO A 1 144 ? 12.342 7.607 -20.540 1.00 77.50 144 PRO A O 1
ATOM 1126 N N . MET A 1 145 ? 12.421 8.488 -18.492 1.00 80.38 145 MET A N 1
ATOM 1127 C CA . MET A 1 145 ? 13.885 8.608 -18.479 1.00 80.38 145 MET A CA 1
ATOM 1128 C C . MET A 1 145 ? 14.634 7.274 -18.527 1.00 80.38 145 MET A C 1
ATOM 1130 O O . MET A 1 145 ? 15.758 7.233 -19.020 1.00 80.38 145 MET A O 1
ATOM 1134 N N . ILE A 1 146 ? 14.021 6.173 -18.098 1.00 81.44 146 ILE A N 1
ATOM 1135 C CA . ILE A 1 146 ? 14.680 4.860 -18.081 1.00 81.44 146 ILE A CA 1
ATOM 1136 C C . ILE A 1 146 ? 14.829 4.248 -19.479 1.00 81.44 146 ILE A C 1
ATOM 1138 O O . I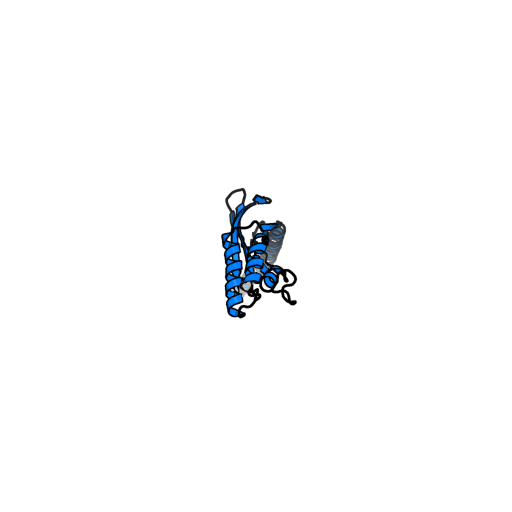LE A 1 146 ? 15.786 3.512 -19.719 1.00 81.44 146 ILE A O 1
ATOM 1142 N N . ALA A 1 147 ? 14.013 4.667 -20.453 1.00 82.94 147 ALA A N 1
ATOM 1143 C CA . ALA A 1 147 ? 14.214 4.303 -21.857 1.00 82.94 147 ALA A CA 1
ATOM 1144 C C . ALA A 1 147 ? 15.603 4.713 -22.379 1.00 82.94 147 ALA A C 1
ATOM 1146 O O . ALA A 1 147 ? 16.217 3.989 -23.163 1.00 82.94 147 ALA A O 1
ATOM 1147 N N . TRP A 1 148 ? 16.141 5.844 -21.910 1.00 86.12 148 TRP A N 1
ATOM 1148 C CA . TRP A 1 148 ? 17.46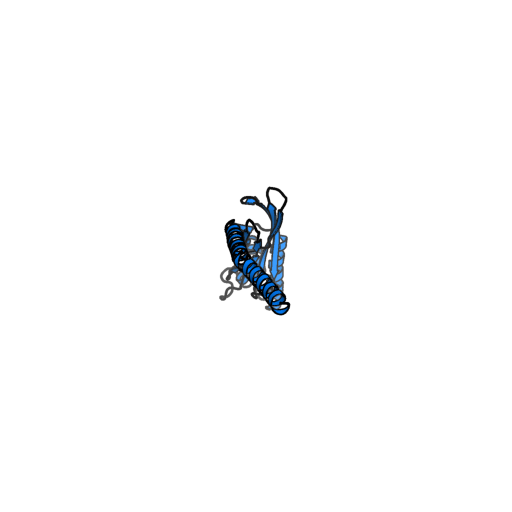3 6.320 -22.321 1.00 86.12 148 TRP A CA 1
ATOM 1149 C C . TRP A 1 148 ? 18.605 5.448 -21.807 1.00 86.12 148 TRP A C 1
ATOM 1151 O O . TRP A 1 148 ? 19.624 5.345 -22.487 1.00 86.12 148 TRP A O 1
ATOM 1161 N N . ILE A 1 149 ? 18.436 4.773 -20.665 1.00 87.50 149 ILE A N 1
ATOM 1162 C CA . ILE A 1 149 ? 19.431 3.820 -20.154 1.00 87.50 149 ILE A CA 1
ATOM 1163 C C . ILE A 1 149 ? 19.540 2.630 -21.107 1.00 87.50 149 ILE A C 1
ATOM 1165 O O . ILE A 1 149 ? 20.646 2.214 -21.441 1.00 87.50 149 ILE A O 1
ATOM 1169 N N . TRP A 1 150 ? 18.412 2.129 -21.612 1.00 87.75 150 TRP A N 1
ATOM 1170 C CA . TRP A 1 150 ? 18.404 1.050 -22.600 1.00 87.75 150 TRP A CA 1
ATOM 1171 C C . TRP A 1 150 ? 19.000 1.478 -23.939 1.00 87.75 150 TRP A C 1
ATOM 1173 O O . TRP A 1 150 ? 19.764 0.718 -24.532 1.00 87.75 150 TRP A O 1
ATOM 1183 N N . ILE A 1 151 ? 18.714 2.703 -24.391 1.00 89.94 151 ILE A N 1
ATOM 1184 C CA . ILE A 1 151 ? 19.340 3.264 -25.597 1.00 89.94 151 ILE A CA 1
ATOM 1185 C C . ILE A 1 151 ? 20.860 3.359 -25.405 1.00 89.94 151 ILE A C 1
ATOM 1187 O O . ILE A 1 151 ? 21.612 2.848 -26.232 1.00 89.94 151 ILE A O 1
ATOM 1191 N N . GLY A 1 152 ? 21.321 3.949 -24.299 1.00 93.56 152 GLY A N 1
ATOM 1192 C CA . GLY A 1 152 ? 22.745 4.069 -23.982 1.00 93.56 152 GLY A CA 1
ATOM 1193 C C . GLY A 1 152 ? 23.440 2.711 -23.854 1.00 93.56 152 GLY A C 1
ATOM 1194 O O . GLY A 1 152 ? 24.486 2.495 -24.462 1.00 93.56 152 GLY A O 1
ATOM 1195 N N . GLY A 1 153 ? 22.830 1.764 -23.137 1.00 94.12 153 GLY A N 1
ATOM 1196 C CA . GLY A 1 153 ? 23.322 0.391 -23.011 1.00 94.12 153 GLY A CA 1
ATOM 1197 C C . GLY A 1 153 ? 23.397 -0.333 -24.356 1.00 94.12 153 GLY A C 1
ATOM 1198 O O . GLY A 1 153 ? 24.386 -1.007 -24.633 1.00 94.12 153 GLY A O 1
ATOM 1199 N N . GLY A 1 154 ? 22.407 -0.131 -25.230 1.00 95.75 154 GLY A N 1
ATOM 1200 C CA . GLY A 1 154 ? 22.411 -0.649 -26.598 1.00 95.75 154 GLY A CA 1
ATOM 1201 C C . GLY A 1 154 ? 23.557 -0.084 -27.438 1.00 95.75 154 GLY A C 1
ATOM 1202 O O . GLY A 1 154 ? 24.255 -0.844 -28.105 1.00 95.75 154 GLY A O 1
ATOM 1203 N N . VAL A 1 155 ? 23.809 1.227 -27.363 1.00 96.44 155 VAL A N 1
ATOM 1204 C CA . VAL A 1 155 ? 24.938 1.874 -28.055 1.00 96.44 155 VAL A CA 1
ATOM 1205 C C . VAL A 1 155 ? 26.278 1.327 -27.561 1.00 96.44 155 VAL A C 1
ATOM 1207 O O . VAL A 1 155 ? 27.138 0.999 -28.377 1.00 96.44 155 VAL A O 1
ATOM 1210 N N . VAL A 1 156 ? 26.454 1.176 -26.244 1.00 96.50 156 VAL A N 1
ATOM 1211 C CA . VAL A 1 156 ? 27.681 0.612 -25.657 1.00 96.50 156 VAL A CA 1
ATOM 1212 C C . VAL A 1 156 ? 27.877 -0.845 -26.077 1.00 96.50 156 VAL A C 1
ATOM 1214 O O . VAL A 1 156 ? 28.977 -1.216 -26.481 1.00 96.50 156 VAL A O 1
ATOM 1217 N N . LEU A 1 157 ? 26.821 -1.664 -26.039 1.00 95.69 157 LEU A N 1
ATOM 1218 C CA . LEU A 1 157 ? 26.873 -3.063 -26.464 1.00 95.69 157 LEU A CA 1
ATOM 1219 C C . LEU A 1 157 ? 27.247 -3.184 -27.946 1.00 95.69 157 LEU A C 1
ATOM 1221 O O . LEU A 1 157 ? 28.125 -3.971 -28.293 1.00 95.69 157 LEU A O 1
ATOM 1225 N N . LEU A 1 158 ? 26.625 -2.382 -28.814 1.00 95.81 158 LEU A N 1
ATOM 1226 C CA . LEU A 1 158 ? 26.958 -2.331 -30.238 1.00 95.81 158 LEU A CA 1
ATOM 1227 C C . LEU A 1 158 ? 28.406 -1.885 -30.456 1.00 95.81 158 LEU A C 1
ATOM 1229 O O . LEU A 1 158 ? 29.126 -2.514 -31.227 1.00 95.81 158 LEU A O 1
ATOM 1233 N N . GLY A 1 159 ? 28.858 -0.851 -29.743 1.00 94.62 159 GLY A N 1
ATOM 1234 C CA . GLY A 1 159 ? 30.246 -0.395 -29.787 1.00 94.62 159 GLY A CA 1
ATOM 1235 C C . GLY A 1 159 ? 31.236 -1.484 -29.364 1.00 94.62 159 GLY A C 1
ATOM 1236 O O . GLY A 1 159 ? 32.243 -1.690 -30.038 1.00 94.62 159 GLY A O 1
ATOM 1237 N N . ALA A 1 160 ? 30.929 -2.235 -28.305 1.00 93.88 160 ALA A N 1
ATOM 1238 C CA . ALA A 1 160 ? 31.751 -3.350 -27.842 1.00 93.88 160 ALA A CA 1
ATOM 1239 C C . ALA A 1 160 ? 31.786 -4.506 -28.855 1.00 93.88 160 ALA A C 1
ATOM 1241 O O . ALA A 1 160 ? 32.857 -5.035 -29.143 1.00 93.88 160 ALA A O 1
ATOM 1242 N N . LEU A 1 161 ? 30.639 -4.867 -29.441 1.00 93.75 161 LEU A N 1
ATOM 1243 C CA . LEU A 1 161 ? 30.564 -5.885 -30.493 1.00 93.75 161 LEU A CA 1
ATOM 1244 C C . LEU A 1 161 ? 31.358 -5.476 -31.740 1.00 93.75 161 LEU A C 1
ATOM 1246 O O . LEU A 1 161 ? 32.047 -6.312 -32.321 1.00 93.75 161 LEU A O 1
ATOM 1250 N N . LEU A 1 162 ? 31.306 -4.199 -32.129 1.00 89.81 162 LEU A N 1
ATOM 1251 C CA . LEU A 1 162 ? 32.100 -3.663 -33.237 1.00 89.81 162 LEU A CA 1
ATOM 1252 C C . LEU A 1 162 ? 33.600 -3.627 -32.914 1.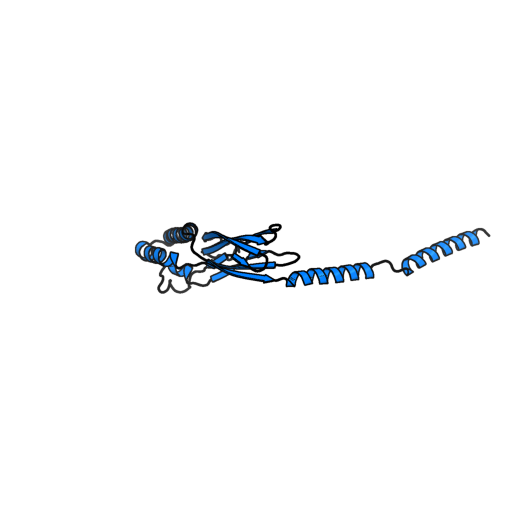00 89.81 162 LEU A C 1
ATOM 1254 O O . LEU A 1 162 ? 34.411 -3.924 -33.785 1.00 89.81 162 LEU A O 1
ATOM 1258 N N . ALA A 1 163 ? 33.984 -3.312 -31.675 1.00 88.88 163 ALA A N 1
ATOM 1259 C CA . ALA A 1 163 ? 35.383 -3.317 -31.243 1.00 88.88 163 ALA A CA 1
ATOM 1260 C C . ALA A 1 163 ? 35.975 -4.736 -31.169 1.00 88.88 163 ALA A C 1
ATOM 1262 O O . ALA A 1 163 ? 37.148 -4.938 -31.478 1.00 88.88 163 ALA A O 1
ATOM 1263 N N . LEU A 1 164 ? 35.159 -5.720 -30.781 1.00 87.12 164 LEU A N 1
ATOM 1264 C CA . LEU A 1 164 ? 35.521 -7.140 -30.764 1.00 87.12 164 LEU A CA 1
ATOM 1265 C C . LEU A 1 164 ? 35.415 -7.799 -32.145 1.00 87.12 164 LEU A C 1
ATOM 1267 O O . LEU A 1 164 ? 35.809 -8.958 -32.301 1.00 87.12 164 LEU A O 1
ATOM 1271 N N . TRP A 1 165 ? 34.896 -7.087 -33.149 1.00 81.56 165 TRP A N 1
ATOM 1272 C CA . TRP A 1 165 ? 34.818 -7.602 -34.505 1.00 81.56 165 TRP A CA 1
ATOM 1273 C C . TRP A 1 165 ? 36.236 -7.896 -35.009 1.00 81.56 165 TRP A C 1
ATOM 1275 O O . TRP A 1 165 ? 37.105 -7.024 -34.924 1.00 81.56 165 TRP A O 1
ATOM 1285 N N . PRO A 1 166 ? 36.513 -9.106 -35.529 1.00 71.56 166 PRO A N 1
ATOM 1286 C CA . PRO A 1 166 ? 37.849 -9.472 -35.965 1.00 71.56 166 PRO A CA 1
ATOM 1287 C C . PRO A 1 166 ? 38.267 -8.546 -37.107 1.00 71.56 166 PRO A C 1
ATOM 1289 O O . PRO A 1 166 ? 37.797 -8.653 -38.240 1.00 71.56 166 PRO A O 1
ATOM 1292 N N . THR A 1 167 ? 39.149 -7.606 -36.788 1.00 65.44 167 THR A N 1
ATOM 1293 C CA . THR A 1 167 ? 39.758 -6.699 -37.751 1.00 65.44 167 THR A CA 1
ATOM 1294 C C . THR A 1 167 ? 40.580 -7.504 -38.759 1.00 65.44 167 THR A C 1
ATOM 1296 O O . THR A 1 167 ? 41.123 -8.573 -38.454 1.00 65.44 167 THR A O 1
ATOM 1299 N N . ALA A 1 168 ? 40.667 -7.000 -39.991 1.00 58.50 168 ALA A N 1
ATOM 1300 C CA . ALA A 1 168 ? 41.291 -7.670 -41.135 1.00 58.50 168 ALA A CA 1
ATOM 1301 C C . ALA A 1 168 ? 42.708 -8.238 -40.866 1.00 58.50 168 ALA A C 1
ATOM 1303 O O . ALA A 1 168 ? 43.090 -9.234 -41.483 1.00 58.50 168 ALA A O 1
ATOM 1304 N N . GLY A 1 169 ? 43.447 -7.706 -39.883 1.00 58.28 169 GLY A N 1
ATOM 1305 C CA . GLY A 1 169 ? 44.775 -8.196 -39.491 1.00 58.28 169 GLY A CA 1
ATOM 1306 C C . GLY A 1 169 ? 44.808 -9.629 -38.929 1.00 58.28 169 GLY A C 1
ATOM 1307 O O . GLY A 1 169 ? 45.802 -10.336 -39.104 1.00 58.28 169 GLY A O 1
ATOM 1308 N N . ALA A 1 170 ? 43.723 -10.122 -38.316 1.00 57.72 170 ALA A N 1
ATOM 1309 C CA . ALA A 1 170 ? 43.641 -11.526 -37.885 1.00 57.72 170 ALA A CA 1
ATOM 1310 C C . ALA A 1 170 ? 43.470 -12.494 -39.073 1.00 57.72 170 ALA A C 1
ATOM 1312 O O . ALA A 1 170 ? 43.879 -13.657 -39.001 1.00 57.72 170 ALA A O 1
ATOM 1313 N N . ARG A 1 171 ? 42.894 -12.011 -40.183 1.00 57.09 171 ARG A N 1
ATOM 1314 C CA . ARG A 1 171 ? 42.736 -12.769 -41.430 1.00 57.09 171 ARG A CA 1
ATOM 1315 C C . ARG A 1 171 ? 44.043 -12.802 -42.224 1.00 57.09 171 ARG A C 1
ATOM 1317 O O . ARG A 1 171 ? 44.407 -13.869 -42.707 1.00 57.09 171 ARG A O 1
ATOM 1324 N N . GLU A 1 172 ? 44.788 -11.697 -42.276 1.00 59.91 172 GLU A N 1
ATOM 1325 C CA . GLU A 1 172 ? 46.108 -11.641 -42.929 1.00 59.91 172 GLU A CA 1
ATOM 1326 C C . GLU A 1 172 ? 47.122 -12.594 -42.290 1.00 59.91 172 GLU A C 1
ATOM 1328 O O . GLU A 1 172 ? 47.767 -13.364 -42.998 1.00 59.91 172 GLU A O 1
ATOM 1333 N N . ARG A 1 173 ? 47.198 -12.653 -40.951 1.00 59.56 173 ARG A N 1
ATOM 1334 C CA . ARG A 1 173 ? 48.123 -13.574 -40.260 1.00 59.56 173 ARG A CA 1
ATOM 1335 C C . ARG A 1 173 ? 47.858 -15.052 -40.570 1.00 59.56 173 ARG A C 1
ATOM 1337 O O . ARG A 1 173 ? 48.806 -15.832 -40.620 1.00 59.56 173 ARG A O 1
ATOM 1344 N N . ARG A 1 174 ? 46.597 -15.442 -40.809 1.00 60.50 174 ARG A N 1
ATOM 1345 C CA . ARG A 1 174 ? 46.254 -16.811 -41.244 1.00 60.50 174 ARG A CA 1
ATOM 1346 C C . ARG A 1 174 ? 46.653 -17.084 -42.693 1.00 60.50 174 ARG A C 1
ATOM 1348 O O . ARG A 1 174 ? 46.967 -18.218 -43.023 1.00 60.50 174 ARG A O 1
ATOM 1355 N N . VAL A 1 175 ? 46.641 -16.075 -43.559 1.00 63.31 175 VAL A N 1
ATOM 1356 C CA . VAL A 1 175 ? 47.053 -16.236 -44.958 1.00 63.31 175 VAL A CA 1
ATOM 1357 C C . VAL A 1 175 ? 48.575 -16.353 -45.042 1.00 63.31 175 VAL A C 1
ATOM 1359 O O . VAL A 1 175 ? 49.072 -17.302 -45.644 1.00 63.31 175 VAL A O 1
ATOM 1362 N N . THR A 1 176 ? 49.326 -15.484 -44.363 1.00 66.56 176 THR A N 1
ATOM 1363 C CA . THR A 1 176 ? 50.797 -15.528 -44.374 1.00 66.56 176 THR A CA 1
ATOM 1364 C C . THR A 1 176 ? 51.345 -16.839 -43.802 1.00 66.56 176 THR A C 1
ATOM 1366 O O . THR A 1 176 ? 52.304 -17.383 -44.344 1.00 66.56 176 THR A O 1
ATOM 1369 N N . SER A 1 177 ? 50.713 -17.406 -42.766 1.00 65.69 177 SER A N 1
ATOM 1370 C CA . SER A 1 177 ? 51.123 -18.705 -42.215 1.00 65.69 177 SER A CA 1
ATOM 1371 C C . SER A 1 177 ? 50.853 -19.872 -43.172 1.00 65.69 177 SER A C 1
ATOM 1373 O O . SER A 1 177 ? 51.671 -20.785 -43.269 1.00 65.69 177 SER A O 1
ATOM 1375 N N . LEU A 1 178 ? 49.755 -19.827 -43.933 1.00 68.94 178 LEU A N 1
ATOM 1376 C CA . LEU A 1 178 ? 49.449 -20.829 -44.958 1.00 68.94 178 LEU A CA 1
ATOM 1377 C C . LEU A 1 178 ? 50.389 -20.729 -46.165 1.00 68.94 178 LEU A C 1
ATOM 1379 O O . LEU A 1 178 ? 50.822 -21.760 -46.681 1.00 68.94 178 LEU A O 1
ATOM 1383 N N . TYR A 1 179 ? 50.748 -19.514 -46.588 1.00 70.44 179 TYR A N 1
ATOM 1384 C CA . TYR A 1 179 ? 51.738 -19.299 -47.647 1.00 70.44 179 TYR A CA 1
ATOM 1385 C C . TYR A 1 179 ? 53.141 -19.743 -47.216 1.00 70.44 179 TYR A C 1
ATOM 1387 O O . TYR A 1 179 ? 53.800 -20.462 -47.964 1.00 70.44 179 TYR A O 1
ATOM 1395 N N . ALA A 1 180 ? 53.568 -19.420 -45.992 1.00 74.12 180 ALA A N 1
ATOM 1396 C CA . ALA A 1 180 ? 54.841 -19.890 -45.441 1.00 74.12 180 ALA A CA 1
ATOM 1397 C C . ALA A 1 180 ? 54.890 -21.426 -45.316 1.00 74.12 180 ALA A C 1
ATOM 1399 O O . ALA A 1 180 ? 55.880 -22.052 -45.692 1.00 74.12 180 ALA A O 1
ATOM 1400 N N . ALA A 1 181 ? 53.797 -22.059 -44.874 1.00 75.25 181 ALA A N 1
ATOM 1401 C CA . ALA A 1 181 ? 53.689 -23.518 -44.792 1.00 75.25 181 ALA A CA 1
ATOM 1402 C C . ALA A 1 181 ? 53.648 -24.211 -46.169 1.00 75.25 181 ALA A C 1
ATOM 1404 O O . ALA A 1 181 ? 53.949 -25.404 -46.283 1.00 75.25 181 ALA A O 1
ATOM 1405 N N . ARG A 1 182 ? 53.243 -23.497 -47.224 1.00 72.94 182 ARG A N 1
ATOM 1406 C CA . ARG A 1 182 ? 53.289 -23.999 -48.602 1.00 72.94 182 ARG A CA 1
ATOM 1407 C C . ARG A 1 182 ? 54.692 -23.866 -49.190 1.00 72.94 182 ARG A C 1
ATOM 1409 O O . ARG A 1 182 ? 55.205 -24.854 -49.702 1.00 72.94 182 ARG A O 1
ATOM 1416 N N . LEU A 1 183 ? 55.335 -22.714 -49.005 1.00 79.06 183 LEU A N 1
ATOM 1417 C CA . LEU A 1 183 ? 56.709 -22.475 -49.445 1.00 79.06 183 LEU A CA 1
ATOM 1418 C C . LEU A 1 183 ? 57.696 -23.452 -48.787 1.00 79.06 183 LEU A C 1
ATOM 1420 O O . LEU A 1 183 ? 58.526 -24.040 -49.470 1.00 79.06 183 LEU A O 1
ATOM 1424 N N . GLY A 1 184 ? 57.551 -23.712 -47.483 1.00 79.56 184 GLY A N 1
ATOM 1425 C CA . GLY A 1 184 ? 58.377 -24.703 -46.784 1.00 79.56 184 GLY A CA 1
ATOM 1426 C C . GLY A 1 184 ? 58.224 -26.131 -47.328 1.00 79.56 184 GLY A C 1
ATOM 1427 O O . GLY A 1 184 ? 59.189 -26.888 -47.331 1.00 79.56 184 GLY A O 1
ATOM 1428 N N . ARG A 1 185 ? 57.041 -26.498 -47.842 1.00 73.50 185 ARG A N 1
ATOM 1429 C CA . ARG A 1 185 ? 56.808 -27.805 -48.485 1.00 73.50 185 ARG A CA 1
ATOM 1430 C C . ARG A 1 185 ? 57.351 -27.890 -49.908 1.00 73.50 185 ARG A C 1
ATOM 1432 O O . ARG A 1 185 ? 57.671 -28.984 -50.357 1.00 73.50 185 ARG A O 1
ATOM 1439 N N . GLU A 1 186 ? 57.410 -26.773 -50.623 1.00 72.88 186 GLU A N 1
ATOM 1440 C CA . GLU A 1 186 ? 57.973 -26.718 -51.976 1.00 72.88 186 GLU A CA 1
ATOM 1441 C C . GLU A 1 186 ? 59.506 -26.727 -51.928 1.00 72.88 186 GLU A C 1
ATOM 1443 O O . GLU A 1 186 ? 60.128 -27.477 -52.673 1.00 72.88 186 GLU A O 1
ATOM 1448 N N . LEU A 1 187 ? 60.110 -26.013 -50.973 1.00 72.44 187 LEU A N 1
ATOM 1449 C CA . LEU A 1 187 ? 61.561 -26.008 -50.760 1.00 72.44 187 LEU A CA 1
ATOM 1450 C C . LEU A 1 187 ? 62.115 -27.329 -50.203 1.00 72.44 187 LEU A C 1
ATOM 1452 O O . LEU A 1 187 ? 63.288 -27.606 -50.398 1.00 72.44 187 LEU A O 1
ATOM 1456 N N . SER A 1 188 ? 61.302 -28.157 -49.533 1.00 67.50 188 SER A N 1
ATOM 1457 C CA . SER A 1 188 ? 61.736 -29.492 -49.079 1.00 67.50 188 SER A CA 1
ATOM 1458 C C . SER A 1 188 ? 61.611 -30.580 -50.156 1.00 67.50 188 SER A C 1
ATOM 1460 O O . SER A 1 188 ? 61.912 -31.741 -49.878 1.00 67.50 188 SER A O 1
ATOM 1462 N N . ARG A 1 189 ? 61.043 -30.252 -51.323 1.00 64.12 189 ARG A N 1
ATOM 1463 C CA . ARG A 1 189 ? 60.838 -31.179 -52.449 1.00 64.12 189 ARG A CA 1
ATOM 1464 C C . ARG A 1 189 ? 61.799 -30.931 -53.616 1.00 64.12 189 ARG A C 1
ATOM 1466 O O . ARG A 1 189 ? 61.799 -31.744 -54.537 1.00 64.12 189 ARG A O 1
ATOM 1473 N N . ALA A 1 190 ? 62.547 -29.829 -53.586 1.00 55.78 190 ALA A N 1
ATOM 1474 C CA . ALA A 1 190 ? 63.637 -29.514 -54.507 1.00 55.78 190 ALA A CA 1
ATOM 1475 C C . ALA A 1 190 ? 64.971 -29.981 -53.913 1.00 55.78 190 ALA A C 1
ATOM 1477 O O . ALA A 1 190 ? 65.840 -30.392 -54.710 1.00 55.78 190 ALA A O 1
#

Secondary structure (DSSP, 8-state):
-EETTEEEEEEEEEEEES--TT-S--SEEEEEEEEEEETTSS-EEEE--EEEE---SSS-GGGHHHHHHHHS-EEEE-EEE--SS-EEEEEEEE--GGGHHHHHHHHHHHTTS-HHHHHHHHHHHHHHHHHS---EEEEEEEE-THHHHHHHHHHHHHHHHHHTS--HHHHHHHHHHHHHHHHHHHHT--

Radius of gyration: 31.32 Å; chains: 1; bounding box: 80×44×84 Å

Sequence (190 aa):
TEIGDYVVTYREPTARFLDDRSGTGAPITFGAVLDVRNLNGDERFTLNPSRNYYAASEGGGPMGTFGRFFQGESTTEVDVRWGVRRDVWMAVQPDLRALIGPIKEANRRFAGLPGEAQALVLAAIVERYRRDTPSATFRTLVSPMIAWIWIGGGVVLLGALLALWPTAGARERRVTSLYAARLGRELSRA

Foldseek 3Di:
DDDPQKDKDWDFKDKDAQDDPVPPRFRIKIWTWIWIAGNVRPDIDIWIKMKGWDFAPPAQPPLGNLNRRVPHDMDIGWTWDDDLQKIKIKTKADDCPVLSVLSVVCCVPPRPDPPVVVSVSNVVSRVVSRVVRDDMDMDMDMDRVNNVVVVVVVVVVVVVCVVPPDDCVVVVVVVVVVVVVVVVVVVVVD

pLDDT: mean 85.99, std 10.29, range [55.78, 96.5]